Protein AF-A0A358A646-F1 (afdb_monomer_lite)

pLDDT: mean 70.72, std 19.7, range [27.12, 95.19]

Radius of gyration: 18.44 Å; chains: 1; bounding box: 65×40×43 Å

Foldseek 3Di:
DDDDPDDDPDPDDPFWDFPQVPPDPFFFKAWDWDADPVDHQFTKIFIWGQPSVVRDTHHDPLADIAGCVVVVRGQKDWQEKEADPVVRKIWTWIDGDPDFIFIWTDDRPHDIFTQATEQDRARFNYWYQDPQRKIKTWGPPDPDPQFIWMKIFGNPVPGDTAPDPVRRHVHYGIDTDDGDDRDDDDGQKGWTQGSVRDIHMDGDD

Secondary structure (DSSP, 8-state):
------PPPP---TT-----STT-S-PEEEEEEEE-SSSTT-EEEEEEEEETTTTEEEE-TT---EETTTTT-TTEEEEEEEE-TTT--EEEEEEETTS-EEEEEE-SSS-EEEEEEESS----S-EEE-TTS-EEEEE---SSTT--EEEEES-GGGPPPBSSHHHHTTSEE-EEEE----PPP-SSEEEEE-TT--EEEEE--

Structure (mmCIF, N/CA/C/O backbone):
data_AF-A0A358A646-F1
#
_entry.id   AF-A0A358A646-F1
#
loop_
_atom_site.group_PDB
_atom_site.id
_atom_site.type_symbol
_atom_site.label_atom_id
_atom_site.label_alt_id
_atom_site.label_comp_id
_atom_site.label_asym_id
_atom_site.label_entity_id
_atom_site.label_seq_id
_atom_site.pdbx_PDB_ins_code
_atom_site.Cartn_x
_atom_site.Cartn_y
_atom_site.Cartn_z
_atom_site.occupancy
_atom_site.B_iso_or_equiv
_atom_site.auth_seq_id
_atom_site.auth_comp_id
_atom_site.auth_asym_id
_atom_site.auth_atom_id
_atom_site.pdbx_PDB_model_num
ATOM 1 N N . MET A 1 1 ? 52.748 4.531 -25.772 1.00 39.06 1 MET A N 1
ATOM 2 C CA . MET A 1 1 ? 51.530 3.783 -26.140 1.00 39.06 1 MET A CA 1
ATOM 3 C C . MET A 1 1 ? 50.771 3.496 -24.860 1.00 39.06 1 MET A C 1
ATOM 5 O O . MET A 1 1 ? 51.263 2.726 -24.048 1.00 39.06 1 MET A O 1
ATOM 9 N N . ALA A 1 2 ? 49.669 4.207 -24.627 1.00 35.03 2 ALA A N 1
ATOM 10 C CA . ALA A 1 2 ? 48.800 3.980 -23.478 1.00 35.03 2 ALA A CA 1
ATOM 11 C C . ALA A 1 2 ? 47.822 2.856 -23.841 1.00 35.03 2 ALA A C 1
ATOM 13 O O . ALA A 1 2 ? 47.087 2.978 -24.820 1.00 35.03 2 ALA A O 1
ATOM 14 N N . GLY A 1 3 ? 47.882 1.743 -23.110 1.00 30.45 3 GLY A N 1
ATOM 15 C CA . GLY A 1 3 ? 46.937 0.640 -23.245 1.00 30.45 3 GLY A CA 1
ATOM 16 C C . GLY A 1 3 ? 45.605 1.041 -22.625 1.00 30.45 3 GLY A C 1
ATOM 17 O O . GLY A 1 3 ? 45.539 1.316 -21.430 1.00 30.45 3 GLY A O 1
ATOM 18 N N . LEU A 1 4 ? 44.569 1.110 -23.456 1.00 29.95 4 LEU A N 1
ATOM 19 C CA . LEU A 1 4 ? 43.190 1.329 -23.042 1.00 29.95 4 LEU A CA 1
ATOM 20 C C . LEU A 1 4 ? 42.735 0.107 -22.228 1.00 29.95 4 LEU A C 1
ATOM 22 O O . LEU A 1 4 ? 42.606 -0.990 -22.771 1.00 29.95 4 LEU A O 1
ATOM 26 N N . LEU A 1 5 ? 42.539 0.288 -20.921 1.00 32.12 5 LEU A N 1
ATOM 27 C CA . LEU A 1 5 ? 41.928 -0.711 -20.050 1.00 32.12 5 LEU A CA 1
ATOM 28 C C . LEU A 1 5 ? 40.442 -0.801 -20.424 1.00 32.12 5 LEU A C 1
ATOM 30 O O . LEU A 1 5 ? 39.652 0.064 -20.052 1.00 32.12 5 LEU A O 1
ATOM 34 N N . MET A 1 6 ? 40.069 -1.809 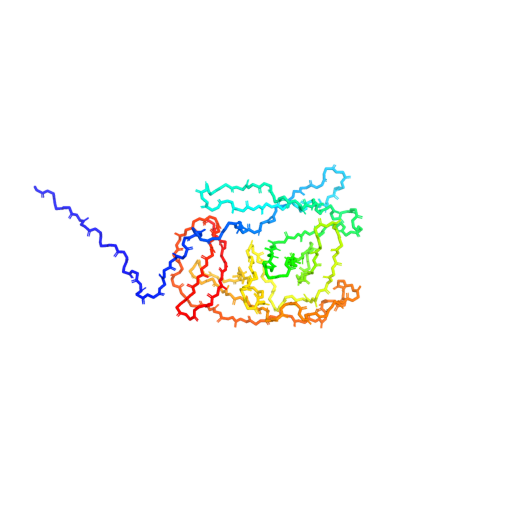-21.212 1.00 34.22 6 MET A N 1
ATOM 35 C CA . MET A 1 6 ? 38.664 -2.128 -21.452 1.00 34.22 6 MET A CA 1
ATOM 36 C C . MET A 1 6 ? 38.092 -2.759 -20.181 1.00 34.22 6 MET A C 1
ATOM 38 O O . MET A 1 6 ? 38.451 -3.878 -19.822 1.00 34.22 6 MET A O 1
ATOM 42 N N . VAL A 1 7 ? 37.229 -2.019 -19.486 1.00 34.25 7 VAL A N 1
ATOM 43 C CA . VAL A 1 7 ? 36.369 -2.564 -18.432 1.00 34.25 7 VAL A CA 1
ATOM 44 C C . VAL A 1 7 ? 35.328 -3.435 -19.131 1.00 34.25 7 VAL A C 1
ATOM 46 O O . VAL A 1 7 ? 34.572 -2.943 -19.968 1.00 34.25 7 VAL A O 1
ATOM 49 N N . ALA A 1 8 ? 35.333 -4.738 -18.851 1.00 30.11 8 ALA A N 1
ATOM 50 C CA . ALA A 1 8 ? 34.292 -5.634 -19.334 1.00 30.11 8 ALA A CA 1
ATOM 51 C C . ALA A 1 8 ? 32.939 -5.213 -18.726 1.00 30.11 8 ALA A C 1
ATOM 53 O O . ALA A 1 8 ? 32.902 -4.893 -17.534 1.00 30.11 8 ALA A O 1
ATOM 54 N N . PRO A 1 9 ? 31.837 -5.199 -19.498 1.00 35.16 9 PRO A N 1
ATOM 55 C CA . PRO A 1 9 ? 30.514 -5.009 -18.921 1.00 35.16 9 PRO A CA 1
ATOM 56 C C . PRO A 1 9 ? 30.246 -6.149 -17.935 1.00 35.16 9 PRO A C 1
ATOM 58 O O . PRO A 1 9 ? 30.602 -7.300 -18.207 1.00 35.16 9 PRO A O 1
ATOM 61 N N . ALA A 1 10 ? 29.656 -5.819 -16.783 1.00 34.88 10 ALA A N 1
ATOM 62 C CA . ALA A 1 10 ? 29.197 -6.807 -15.818 1.00 34.88 10 ALA A CA 1
ATOM 63 C C . ALA A 1 10 ? 28.343 -7.842 -16.559 1.00 34.88 10 ALA A C 1
ATOM 65 O O . ALA A 1 10 ? 27.404 -7.493 -17.277 1.00 34.88 10 ALA A O 1
ATOM 66 N N . THR A 1 11 ? 28.730 -9.110 -16.462 1.00 32.56 11 THR A N 1
ATOM 67 C CA . THR A 1 11 ? 28.014 -10.215 -17.089 1.00 32.56 11 THR A CA 1
ATOM 68 C C . THR A 1 11 ? 26.665 -10.352 -16.402 1.00 32.56 11 THR A C 1
ATOM 70 O O . THR A 1 11 ? 26.576 -10.972 -15.348 1.00 32.56 11 THR A O 1
ATOM 73 N N . SER A 1 12 ? 25.627 -9.758 -16.989 1.00 33.53 12 SER A N 1
ATOM 74 C CA . SER A 1 12 ? 24.239 -10.015 -16.622 1.00 33.53 12 SER A CA 1
ATOM 75 C C . SER A 1 12 ? 23.990 -11.520 -16.675 1.00 33.53 12 SER A C 1
ATOM 77 O O . SER A 1 12 ? 24.196 -12.145 -17.723 1.00 33.53 12 SER A O 1
ATOM 79 N N . THR A 1 13 ? 23.556 -12.103 -15.563 1.00 33.44 13 THR A N 1
ATOM 80 C CA . THR A 1 13 ? 23.062 -13.478 -15.509 1.00 33.44 13 THR A CA 1
ATOM 81 C C . THR A 1 13 ? 21.976 -13.648 -16.581 1.00 33.44 13 THR A C 1
ATOM 83 O O . THR A 1 13 ? 21.012 -12.877 -16.586 1.00 33.44 13 THR A O 1
ATOM 86 N N . PRO A 1 14 ? 22.107 -14.600 -17.525 1.00 27.12 14 PRO A N 1
ATOM 87 C CA . PRO A 1 14 ? 21.087 -14.830 -18.541 1.00 27.12 14 PRO A CA 1
ATOM 88 C C . PRO A 1 14 ? 19.782 -15.260 -17.859 1.00 27.12 14 PRO A C 1
ATOM 90 O O . PRO A 1 14 ? 19.692 -16.379 -17.365 1.00 27.12 14 PRO A O 1
ATOM 93 N N . GLY A 1 15 ? 18.792 -14.366 -17.792 1.00 33.81 15 GLY A N 1
ATOM 94 C CA . GLY A 1 15 ? 17.467 -14.683 -17.244 1.00 33.81 15 GLY A CA 1
ATOM 95 C C . GLY A 1 15 ? 16.743 -13.548 -16.521 1.00 33.81 15 GLY A C 1
ATOM 96 O O . GLY A 1 15 ? 15.527 -13.611 -16.424 1.00 33.81 15 GLY A O 1
ATOM 97 N N . VAL A 1 16 ? 17.437 -12.496 -16.074 1.00 33.06 16 VAL A N 1
ATOM 98 C CA . VAL A 1 16 ? 16.792 -11.299 -15.504 1.00 33.06 16 VAL A CA 1
ATOM 99 C C . VAL A 1 16 ? 16.911 -10.174 -16.523 1.00 33.06 16 VAL A C 1
ATOM 101 O O . VAL A 1 16 ? 17.964 -9.556 -16.667 1.00 33.06 16 VAL A O 1
ATOM 104 N N . GLN A 1 17 ? 15.853 -9.952 -17.299 1.00 29.22 17 GLN A N 1
ATOM 105 C CA . GLN A 1 17 ? 15.717 -8.711 -18.054 1.00 29.22 17 GLN A CA 1
ATOM 106 C C . GLN A 1 17 ? 15.083 -7.701 -17.092 1.00 29.22 17 GLN A C 1
ATOM 108 O O . GLN A 1 17 ? 13.981 -7.975 -16.616 1.00 29.22 17 GLN A O 1
ATOM 113 N N . PRO A 1 18 ? 15.728 -6.566 -16.762 1.00 34.38 18 PRO A N 1
ATOM 114 C CA . PRO A 1 18 ? 14.987 -5.461 -16.179 1.00 34.38 18 PRO A CA 1
ATOM 115 C C . PRO A 1 18 ? 13.858 -5.141 -17.156 1.00 34.38 18 PRO A C 1
ATOM 117 O O . PRO A 1 18 ? 14.102 -4.840 -18.327 1.00 34.38 18 PRO A O 1
ATOM 120 N N . VAL A 1 19 ? 12.621 -5.305 -16.697 1.00 32.62 19 VAL A N 1
ATOM 121 C CA . VAL A 1 19 ? 11.472 -4.825 -17.446 1.00 32.62 19 VAL A CA 1
ATOM 122 C C . VAL A 1 19 ? 11.512 -3.320 -17.283 1.00 32.62 19 VAL A C 1
ATOM 124 O O . VAL A 1 19 ? 11.063 -2.771 -16.284 1.00 32.62 19 VAL A O 1
ATOM 127 N N . ASP A 1 20 ? 12.133 -2.662 -18.255 1.00 34.72 20 ASP A N 1
ATOM 128 C CA . ASP A 1 20 ? 11.887 -1.251 -18.483 1.00 34.72 20 ASP A CA 1
ATOM 129 C C . ASP A 1 20 ? 10.380 -1.126 -18.731 1.00 34.72 20 ASP A C 1
ATOM 131 O O . ASP A 1 20 ? 9.823 -1.897 -19.522 1.00 34.72 20 ASP A O 1
ATOM 135 N N . CYS A 1 21 ? 9.708 -0.245 -17.994 1.00 34.31 21 CYS A N 1
ATOM 136 C CA . CYS A 1 21 ? 8.250 -0.169 -17.841 1.00 34.31 21 CYS A CA 1
ATOM 137 C C . CYS A 1 21 ? 7.505 0.272 -19.127 1.00 34.31 21 CYS A C 1
ATOM 139 O O . CYS A 1 21 ? 6.503 0.973 -19.085 1.00 34.31 21 CYS A O 1
ATOM 141 N N . VAL A 1 22 ? 7.968 -0.137 -20.302 1.00 29.53 22 VAL A N 1
ATOM 142 C CA . VAL A 1 22 ? 7.611 0.396 -21.620 1.00 29.53 22 VAL A CA 1
ATOM 143 C C . VAL A 1 22 ? 6.328 -0.237 -22.192 1.00 29.53 22 VAL A C 1
ATOM 145 O O . VAL A 1 22 ? 5.991 -0.002 -23.347 1.00 29.53 22 VAL A O 1
ATOM 148 N N . THR A 1 23 ? 5.572 -1.059 -21.446 1.00 30.25 23 THR A N 1
ATOM 149 C CA . THR A 1 23 ? 4.419 -1.784 -22.043 1.00 30.25 23 THR A CA 1
ATOM 150 C C . THR A 1 23 ? 3.074 -1.729 -21.321 1.00 30.25 23 THR A C 1
ATOM 152 O O . THR A 1 23 ? 2.122 -2.329 -21.818 1.00 30.25 23 THR A O 1
ATOM 155 N N . ALA A 1 24 ? 2.905 -0.940 -20.260 1.00 33.62 24 ALA A N 1
ATOM 156 C CA . ALA A 1 24 ? 1.571 -0.680 -19.716 1.00 33.62 24 ALA A CA 1
ATOM 157 C C . ALA A 1 24 ? 1.402 0.806 -19.399 1.00 33.62 24 ALA A C 1
ATOM 159 O O . ALA A 1 24 ? 2.149 1.366 -18.607 1.00 33.62 24 ALA A O 1
ATOM 160 N N . GLY A 1 25 ? 0.408 1.443 -20.020 1.00 34.00 25 GLY A N 1
ATOM 161 C CA . GLY A 1 25 ? 0.021 2.837 -19.785 1.00 34.00 25 GLY A CA 1
ATOM 162 C C . GLY A 1 25 ? -0.616 3.077 -18.411 1.00 34.00 25 GLY A C 1
ATOM 163 O O . GLY A 1 25 ? -1.688 3.668 -18.324 1.00 34.00 25 GLY A O 1
ATOM 164 N N . SER A 1 26 ? 0.017 2.606 -17.341 1.00 44.56 26 SER A N 1
ATOM 165 C CA . SER A 1 26 ? -0.417 2.759 -15.957 1.00 44.56 26 SER A CA 1
ATOM 166 C C . SER A 1 26 ? 0.816 2.887 -15.064 1.00 44.56 26 SER A C 1
ATOM 168 O O . SER A 1 26 ? 1.457 1.891 -14.737 1.00 44.56 26 SER A O 1
ATOM 170 N N . GLY A 1 27 ? 1.183 4.121 -14.718 1.00 52.97 27 GLY A N 1
ATOM 171 C CA . GLY A 1 27 ? 2.329 4.392 -13.852 1.00 52.97 27 GLY A CA 1
ATOM 172 C C . GLY A 1 27 ? 2.229 3.694 -12.491 1.00 52.97 27 GLY A C 1
ATOM 173 O O . GLY A 1 27 ? 1.137 3.370 -12.023 1.00 52.97 27 GLY A O 1
ATOM 174 N N . LEU A 1 28 ? 3.371 3.478 -11.834 1.00 67.62 28 LEU A N 1
ATOM 175 C CA . LEU A 1 28 ? 3.400 2.942 -10.470 1.00 67.62 28 LEU A CA 1
ATOM 176 C C . LEU A 1 28 ? 2.781 3.969 -9.515 1.00 67.62 28 LEU A C 1
ATOM 178 O O . LEU A 1 28 ? 3.249 5.111 -9.459 1.00 67.62 28 LEU A O 1
ATOM 182 N N . LEU A 1 29 ? 1.754 3.569 -8.759 1.00 77.38 29 LEU A N 1
ATOM 183 C CA . LEU A 1 29 ? 1.151 4.423 -7.737 1.00 77.38 29 LEU A CA 1
ATOM 184 C C . LEU A 1 29 ? 2.164 4.680 -6.619 1.00 77.38 29 LEU A C 1
ATOM 186 O O . LEU A 1 29 ? 2.676 3.753 -5.999 1.00 77.38 29 LEU A O 1
ATOM 190 N N . GLN A 1 30 ? 2.431 5.952 -6.357 1.00 78.19 30 GLN A N 1
ATOM 191 C CA . GLN A 1 30 ? 3.315 6.416 -5.301 1.00 78.19 30 GLN A CA 1
ATOM 192 C C . GLN A 1 30 ? 2.568 7.295 -4.315 1.00 78.19 30 GLN A C 1
ATOM 194 O O . GLN A 1 30 ? 1.603 7.980 -4.666 1.00 78.19 30 GLN A O 1
ATOM 199 N N . VAL A 1 31 ? 3.065 7.305 -3.080 1.00 83.00 31 VAL A N 1
ATOM 200 C CA . VAL A 1 31 ? 2.508 8.113 -2.000 1.00 83.00 31 VAL A CA 1
ATOM 201 C C . VAL A 1 31 ? 3.554 9.073 -1.465 1.00 83.00 31 VAL A C 1
ATOM 203 O O . VAL A 1 31 ? 4.643 8.674 -1.057 1.00 83.00 31 VAL A O 1
ATOM 206 N N . PHE A 1 32 ? 3.189 10.348 -1.417 1.00 84.75 32 PHE A N 1
ATOM 207 C CA . PHE A 1 32 ? 3.996 11.416 -0.852 1.00 84.75 32 PHE A CA 1
ATOM 208 C C . PHE A 1 32 ? 3.292 11.977 0.372 1.00 84.75 32 PHE A C 1
ATOM 210 O O . PHE A 1 32 ? 2.167 12.458 0.284 1.00 84.75 32 PHE A O 1
ATOM 217 N N . ASN A 1 33 ? 3.966 11.938 1.515 1.00 88.00 33 ASN A N 1
ATOM 218 C CA . ASN A 1 33 ? 3.434 12.494 2.752 1.00 88.00 33 ASN A CA 1
ATOM 219 C C . ASN A 1 33 ? 3.987 13.901 2.948 1.00 88.00 33 ASN A C 1
ATOM 221 O O . ASN A 1 33 ? 5.202 14.097 2.916 1.00 88.00 33 ASN A O 1
ATOM 225 N N . VAL A 1 34 ? 3.097 14.866 3.151 1.00 90.50 34 VAL A N 1
ATOM 226 C CA . VAL A 1 34 ? 3.445 16.252 3.481 1.00 90.50 34 VAL A CA 1
ATOM 227 C C . VAL A 1 34 ? 2.810 16.634 4.809 1.00 90.50 34 VAL A C 1
ATOM 229 O O . VAL A 1 34 ? 1.779 16.073 5.173 1.00 90.50 34 VAL A O 1
ATOM 232 N N . ASP A 1 35 ? 3.413 17.574 5.531 1.00 91.81 35 ASP A N 1
ATOM 233 C CA . ASP A 1 35 ? 2.824 18.085 6.770 1.00 91.81 35 ASP A CA 1
ATOM 234 C C . ASP A 1 35 ? 1.471 18.749 6.479 1.00 91.81 35 ASP A C 1
ATOM 236 O O . ASP A 1 35 ? 1.336 19.518 5.522 1.00 91.81 35 ASP A O 1
ATOM 240 N N . ASP A 1 36 ? 0.473 18.463 7.315 1.00 90.38 36 ASP A N 1
ATOM 241 C CA . ASP A 1 36 ? -0.815 19.148 7.255 1.00 90.38 36 ASP A CA 1
ATOM 242 C C . ASP A 1 36 ? -0.660 20.574 7.824 1.00 90.38 36 ASP A C 1
ATOM 244 O O . ASP A 1 36 ? -0.396 20.737 9.022 1.00 90.38 36 ASP A O 1
ATOM 248 N N . PRO A 1 37 ? -0.839 21.635 7.011 1.00 90.81 37 PRO A N 1
ATOM 249 C CA . PRO A 1 37 ? -0.682 23.011 7.477 1.00 90.81 37 PRO A CA 1
ATOM 250 C C . PRO A 1 37 ? -1.760 23.436 8.484 1.00 90.81 37 PRO A C 1
ATOM 252 O O . PRO A 1 37 ? -1.576 24.435 9.182 1.00 90.81 37 PRO A O 1
ATOM 255 N N . ASN A 1 38 ? -2.878 22.709 8.558 1.00 91.31 38 ASN A N 1
ATOM 256 C CA . ASN A 1 38 ? -4.012 23.029 9.420 1.00 91.31 38 ASN A CA 1
ATOM 257 C C . ASN A 1 38 ? -4.006 22.226 10.729 1.00 91.31 38 ASN A C 1
ATOM 259 O O . ASN A 1 38 ? -4.619 22.663 11.704 1.00 91.31 38 ASN A O 1
ATOM 263 N N . ASN A 1 39 ? -3.295 21.094 10.785 1.00 88.44 39 ASN A N 1
ATOM 264 C CA . ASN A 1 39 ? -3.265 20.200 11.944 1.00 88.44 39 ASN A CA 1
ATOM 265 C C . ASN A 1 39 ? -1.827 19.775 12.282 1.00 88.44 39 ASN A C 1
ATOM 267 O O . ASN A 1 39 ? -1.277 18.842 11.702 1.00 88.44 39 ASN A O 1
ATOM 271 N N . SER A 1 40 ? -1.219 20.441 13.268 1.00 87.88 40 SER A N 1
ATOM 272 C CA . SER A 1 40 ? 0.154 20.149 13.708 1.00 87.88 40 SER A CA 1
ATOM 273 C C . SER A 1 40 ? 0.337 18.680 14.112 1.00 87.88 40 SER A C 1
ATOM 275 O O . SER A 1 40 ? -0.433 18.152 14.915 1.00 87.88 40 SER A O 1
ATOM 277 N N . GLY A 1 41 ? 1.379 18.035 13.579 1.00 84.06 41 GLY A N 1
ATOM 278 C CA . GLY A 1 41 ? 1.665 16.615 13.810 1.00 84.06 41 GLY A CA 1
ATOM 279 C C . GLY A 1 41 ? 0.803 15.652 12.986 1.00 84.06 41 GLY A C 1
ATOM 280 O O . GLY A 1 41 ? 0.863 14.444 13.212 1.00 84.06 41 GLY A O 1
ATOM 281 N N . SER A 1 42 ? 0.007 16.170 12.047 1.00 90.06 42 SER A N 1
ATOM 282 C CA . SER A 1 42 ? -0.717 15.384 11.051 1.00 90.06 42 SER A CA 1
ATOM 283 C C . SER A 1 42 ? -0.058 15.494 9.677 1.00 90.06 42 SER A C 1
ATOM 285 O O . SER A 1 42 ? 0.708 16.419 9.402 1.00 90.06 42 SER A O 1
ATOM 287 N N . TYR A 1 43 ? -0.393 14.543 8.812 1.00 90.38 43 TYR A N 1
ATOM 288 C CA . TYR A 1 43 ? 0.099 14.460 7.447 1.00 90.38 43 TYR A CA 1
ATOM 289 C C . TYR A 1 43 ? -1.060 14.497 6.451 1.00 90.38 43 TYR A C 1
ATOM 291 O O . TYR A 1 43 ? -2.209 14.197 6.785 1.00 90.38 43 TYR A O 1
ATOM 299 N N . ILE A 1 44 ? -0.726 14.818 5.208 1.00 90.44 44 ILE A N 1
ATOM 300 C CA . ILE A 1 44 ? -1.564 14.616 4.032 1.00 90.44 44 ILE A CA 1
ATOM 301 C C . ILE A 1 44 ? -0.822 13.637 3.121 1.00 90.44 44 ILE A C 1
ATOM 303 O O . ILE A 1 44 ? 0.312 13.914 2.720 1.00 90.44 44 ILE A O 1
ATOM 307 N N . SER A 1 45 ? -1.440 12.499 2.802 1.00 89.81 45 SER A N 1
ATOM 308 C CA . SER A 1 45 ? -0.905 11.562 1.807 1.00 89.81 45 SER A CA 1
ATOM 309 C C . SER A 1 45 ? -1.438 11.927 0.426 1.00 89.81 45 SER A C 1
ATOM 311 O O . SER A 1 45 ? -2.636 11.839 0.167 1.00 89.81 45 SER A O 1
ATOM 313 N N . LYS A 1 46 ? -0.527 12.339 -0.454 1.00 87.56 46 LYS A N 1
ATOM 314 C CA . LYS A 1 46 ? -0.788 12.674 -1.853 1.00 87.56 46 LYS A CA 1
ATOM 315 C C . LYS A 1 46 ? -0.415 11.503 -2.744 1.00 87.56 46 LYS A C 1
ATOM 317 O O . LYS A 1 46 ? 0.651 10.912 -2.559 1.00 87.56 46 LYS A O 1
ATOM 322 N N . PHE A 1 47 ? -1.236 11.228 -3.747 1.00 83.69 47 PHE A N 1
ATOM 323 C CA . PHE A 1 47 ? -1.002 10.139 -4.689 1.00 83.69 47 PHE A CA 1
ATOM 324 C C . PHE A 1 47 ? -0.476 10.659 -6.017 1.00 83.69 47 PHE A C 1
ATOM 326 O O . PHE A 1 47 ? -0.995 11.620 -6.588 1.00 83.69 47 PHE A O 1
ATOM 333 N N . LYS A 1 48 ? 0.569 10.009 -6.516 1.00 81.06 48 LYS A N 1
ATOM 334 C CA . LYS A 1 48 ? 1.187 10.314 -7.805 1.00 81.06 48 LYS A CA 1
ATOM 335 C C . LYS A 1 48 ? 1.329 9.036 -8.608 1.00 81.06 48 LYS A C 1
ATOM 337 O O . LYS A 1 48 ? 1.470 7.961 -8.036 1.00 81.06 48 LYS A O 1
ATOM 342 N N . LEU A 1 49 ? 1.343 9.163 -9.924 1.00 76.50 49 LEU A N 1
ATOM 343 C CA . LEU A 1 49 ? 1.796 8.099 -10.807 1.00 76.50 49 LEU A CA 1
ATOM 344 C C . LEU A 1 49 ? 3.212 8.442 -11.255 1.00 76.50 49 LEU A C 1
ATOM 346 O O . LEU A 1 49 ? 3.475 9.576 -11.656 1.00 76.50 49 LEU A O 1
ATOM 350 N N . LEU A 1 50 ? 4.123 7.476 -11.174 1.00 71.38 50 LEU A N 1
ATOM 351 C CA . LEU A 1 50 ? 5.392 7.581 -11.884 1.00 71.38 50 LEU A CA 1
ATOM 352 C C . LEU A 1 50 ? 5.115 7.374 -13.374 1.00 71.38 50 LEU A C 1
ATOM 354 O O . LEU A 1 50 ? 4.769 6.265 -13.782 1.00 71.38 50 LEU A O 1
ATOM 358 N N . ASP A 1 51 ? 5.244 8.433 -14.166 1.00 65.50 51 ASP A N 1
ATOM 359 C CA . ASP A 1 51 ? 5.323 8.313 -15.614 1.00 65.50 51 ASP A CA 1
ATOM 360 C C . ASP A 1 51 ? 6.686 7.717 -15.953 1.00 65.50 51 ASP A C 1
ATOM 362 O O . ASP A 1 51 ? 7.739 8.297 -15.701 1.00 65.50 51 ASP A O 1
ATOM 366 N N . VAL A 1 52 ? 6.647 6.511 -16.490 1.00 58.59 52 VAL A N 1
ATOM 367 C CA . VAL A 1 52 ? 7.826 5.712 -16.793 1.00 58.59 52 VAL A CA 1
ATOM 368 C C . VAL A 1 52 ? 8.487 6.097 -18.115 1.00 58.59 52 VAL A C 1
ATOM 370 O O . VAL A 1 52 ? 9.655 5.782 -18.315 1.00 58.59 52 VAL A O 1
ATOM 373 N N . GLU A 1 53 ? 7.779 6.800 -19.004 1.00 58.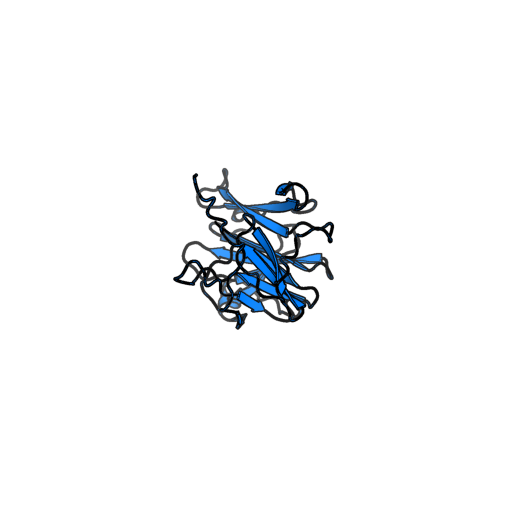31 53 GLU A N 1
ATOM 374 C CA . GLU A 1 53 ? 8.352 7.311 -20.253 1.00 58.31 53 GLU A CA 1
ATOM 375 C C . GLU A 1 53 ? 9.183 8.572 -19.995 1.00 58.31 53 GLU A C 1
ATOM 377 O O . GLU A 1 53 ? 10.248 8.761 -20.587 1.00 58.31 53 GLU A O 1
ATOM 382 N N . THR A 1 54 ? 8.697 9.439 -19.105 1.00 61.38 54 THR A N 1
ATOM 383 C CA . THR A 1 54 ? 9.355 10.709 -18.760 1.00 61.38 54 THR A CA 1
ATOM 384 C C . THR A 1 54 ? 10.206 10.625 -17.494 1.00 61.38 54 THR A C 1
ATOM 386 O O . THR A 1 54 ? 11.052 11.491 -17.268 1.00 61.38 54 THR A O 1
ATOM 389 N N . ASN A 1 55 ? 10.030 9.567 -16.696 1.00 60.03 55 ASN A N 1
ATOM 390 C CA . ASN A 1 55 ? 10.582 9.410 -15.350 1.00 60.03 55 ASN A CA 1
ATOM 391 C C . ASN A 1 55 ? 10.174 10.558 -14.400 1.00 60.03 55 ASN A C 1
ATOM 393 O O . ASN A 1 55 ? 10.927 10.933 -13.498 1.00 60.03 55 ASN A O 1
ATOM 397 N N . GLU A 1 56 ? 8.990 11.140 -14.616 1.00 69.38 56 GLU A N 1
ATOM 398 C CA . GLU A 1 56 ? 8.431 12.222 -13.803 1.00 69.38 56 GLU A CA 1
ATOM 399 C C . GLU A 1 56 ? 7.217 11.747 -12.993 1.00 69.38 56 GLU A C 1
ATOM 401 O O . GLU A 1 56 ? 6.463 10.864 -13.400 1.00 69.38 56 GLU A O 1
ATOM 406 N N . PHE A 1 57 ? 6.990 12.360 -11.828 1.00 71.75 57 PHE A N 1
ATOM 407 C CA . PHE A 1 57 ? 5.772 12.126 -11.054 1.00 71.75 57 PHE A CA 1
ATOM 408 C C . PHE A 1 57 ? 4.655 13.046 -11.528 1.00 71.75 57 PHE A C 1
ATOM 410 O O . PHE A 1 57 ? 4.731 14.267 -11.368 1.00 71.75 57 PHE A O 1
ATOM 417 N N . VAL A 1 58 ? 3.577 12.452 -12.026 1.00 76.25 58 VAL A N 1
ATOM 418 C CA . VAL A 1 58 ? 2.352 13.164 -12.393 1.00 76.25 58 VAL A CA 1
ATOM 419 C C . VAL A 1 58 ? 1.270 12.933 -11.344 1.00 76.25 58 VAL A C 1
ATOM 421 O O . VAL A 1 58 ? 1.295 11.946 -10.606 1.00 76.25 58 VAL A O 1
ATOM 424 N N . ASP A 1 59 ? 0.324 13.865 -11.231 1.00 76.31 59 ASP A N 1
ATOM 425 C CA . ASP A 1 59 ? -0.846 13.664 -10.373 1.00 76.31 59 ASP A CA 1
ATOM 426 C C . ASP A 1 59 ? -1.596 12.401 -10.794 1.00 76.31 59 ASP A C 1
ATOM 428 O O . ASP A 1 59 ? -1.852 12.205 -11.982 1.00 76.31 59 ASP A O 1
ATOM 432 N N . ALA A 1 60 ? -1.941 11.550 -9.824 1.00 73.06 60 ALA A N 1
ATOM 433 C CA . ALA A 1 60 ? -2.771 10.386 -10.087 1.00 73.06 60 ALA A CA 1
ATOM 434 C C . ALA A 1 60 ? -4.216 10.868 -10.309 1.00 73.06 60 ALA A C 1
ATOM 436 O O . ALA A 1 60 ? -4.856 11.331 -9.358 1.00 73.06 60 ALA A O 1
ATOM 437 N N . PRO A 1 61 ? -4.750 10.826 -11.546 1.00 64.00 61 PRO A N 1
ATOM 438 C CA . PRO A 1 61 ? -6.102 11.296 -11.793 1.00 64.00 61 PRO A CA 1
ATOM 439 C C . PRO A 1 61 ? -7.083 10.402 -11.027 1.00 64.00 61 PRO A C 1
ATOM 441 O O . PRO A 1 61 ? -6.955 9.179 -11.055 1.00 64.00 61 PRO A O 1
ATOM 444 N N . ASN A 1 62 ? -8.078 11.019 -10.384 1.00 70.75 62 ASN A N 1
ATOM 445 C CA . ASN A 1 62 ? -9.107 10.367 -9.554 1.00 70.75 62 ASN A CA 1
ATOM 446 C C . ASN A 1 62 ? -8.664 9.914 -8.153 1.00 70.75 62 ASN A C 1
ATOM 448 O O . ASN A 1 62 ? -9.366 9.125 -7.535 1.00 70.75 62 ASN A O 1
ATOM 452 N N . PHE A 1 63 ? -7.542 10.417 -7.637 1.00 73.75 63 PHE A N 1
ATOM 453 C CA . PHE A 1 63 ? -7.175 10.215 -6.237 1.00 73.75 63 PHE A CA 1
ATOM 454 C C . PHE A 1 63 ? -7.364 11.509 -5.45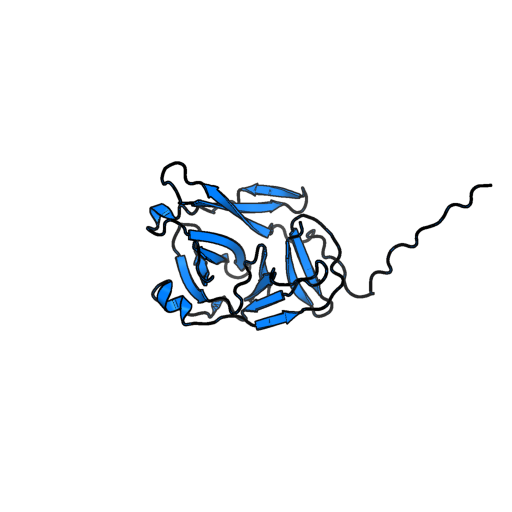8 1.00 73.75 63 PHE A C 1
ATOM 456 O O . PHE A 1 63 ? -6.781 12.539 -5.804 1.00 73.75 63 PHE A O 1
ATOM 463 N N . THR A 1 64 ? -8.159 11.449 -4.394 1.00 79.06 64 THR A N 1
ATOM 464 C CA . THR A 1 64 ? -8.230 12.533 -3.420 1.00 79.06 64 THR A CA 1
ATOM 465 C C . THR A 1 64 ? -7.054 12.413 -2.453 1.00 79.06 64 THR A C 1
ATOM 467 O O . THR A 1 64 ? -6.637 11.317 -2.074 1.00 79.06 64 THR A O 1
ATOM 470 N N . ASP A 1 65 ? -6.496 13.555 -2.058 1.00 86.31 65 ASP A N 1
ATOM 471 C CA . ASP A 1 65 ? -5.506 13.609 -0.986 1.00 86.31 65 ASP A CA 1
ATOM 472 C C . ASP A 1 65 ? -6.113 13.040 0.310 1.00 86.31 65 ASP A C 1
ATOM 474 O O . ASP A 1 65 ? -7.172 13.487 0.752 1.00 86.31 65 ASP A O 1
ATOM 478 N N . LEU A 1 66 ? -5.427 12.099 0.967 1.00 87.19 66 LEU A N 1
ATOM 479 C CA . LEU A 1 66 ? -5.854 11.621 2.285 1.00 87.19 66 LEU A CA 1
ATOM 480 C C . LEU A 1 66 ? -5.360 12.582 3.360 1.00 87.19 66 LEU A C 1
ATOM 482 O O . LEU A 1 66 ? -4.181 12.578 3.726 1.00 87.19 66 LEU A O 1
ATOM 486 N N . VAL A 1 67 ? -6.278 13.384 3.889 1.00 89.25 67 VAL A N 1
ATOM 487 C CA . VAL A 1 67 ? -6.035 14.233 5.057 1.00 89.25 67 VAL A CA 1
ATOM 488 C C . VAL A 1 67 ? -6.313 13.412 6.315 1.00 89.25 67 VAL A C 1
ATOM 490 O O . VAL A 1 67 ? -7.456 13.238 6.730 1.00 89.25 67 VAL A O 1
ATOM 493 N N . TRP A 1 68 ? -5.262 12.886 6.945 1.00 88.44 68 TRP A N 1
ATOM 494 C CA . TRP A 1 68 ? -5.405 11.946 8.066 1.00 88.44 68 TRP A CA 1
ATOM 495 C C . TRP A 1 68 ? -6.141 12.533 9.276 1.00 88.44 68 TRP A C 1
ATOM 497 O O . TRP A 1 68 ? -6.847 11.812 9.984 1.00 88.44 68 TRP A O 1
ATOM 507 N N . ALA A 1 69 ? -6.013 13.843 9.503 1.00 87.44 69 ALA A N 1
ATOM 508 C CA . ALA A 1 69 ? -6.744 14.542 10.556 1.00 87.44 69 ALA A CA 1
ATOM 509 C C . ALA A 1 69 ? -8.262 14.550 10.312 1.00 87.44 69 ALA A C 1
ATOM 511 O O . ALA A 1 69 ? -9.019 14.352 11.262 1.00 87.44 69 ALA A O 1
ATOM 512 N N . ASP A 1 70 ? -8.701 14.709 9.061 1.00 87.12 70 ASP A N 1
ATOM 513 C CA . ASP A 1 70 ? -10.125 14.740 8.696 1.00 87.12 70 ASP A CA 1
ATOM 514 C C . ASP A 1 70 ? -10.783 13.366 8.879 1.00 87.12 70 ASP A C 1
ATOM 516 O O . ASP A 1 70 ? -11.966 13.272 9.204 1.00 87.12 70 ASP A O 1
ATOM 520 N N . LEU A 1 71 ? -9.987 12.298 8.782 1.00 80.69 71 LEU A N 1
ATOM 521 C CA . LEU A 1 71 ? -10.395 10.927 9.099 1.00 80.69 71 LEU A CA 1
ATOM 522 C C . LEU A 1 71 ? -10.392 10.630 10.610 1.00 80.69 71 LEU A C 1
ATOM 524 O O . LEU A 1 71 ? -10.657 9.502 11.023 1.00 80.69 71 LEU A O 1
ATOM 528 N N . GLY A 1 72 ? -10.060 11.611 11.458 1.00 81.81 72 GLY A N 1
ATOM 529 C CA . GLY A 1 72 ? -9.934 11.428 12.906 1.00 81.81 72 GLY A CA 1
ATOM 530 C C . GLY A 1 72 ? -8.720 10.588 13.316 1.00 81.81 72 GLY A C 1
ATOM 531 O O . GLY A 1 72 ? -8.678 10.064 14.430 1.00 81.81 72 GLY A O 1
ATOM 532 N N . LEU A 1 73 ? -7.730 10.458 12.430 1.00 81.44 73 LEU A N 1
ATOM 533 C CA . LEU A 1 73 ? -6.546 9.616 12.596 1.00 81.44 73 LEU A CA 1
ATOM 534 C C . LEU A 1 73 ? -5.245 10.444 12.518 1.00 81.44 73 LEU A C 1
ATOM 536 O O . LEU A 1 73 ? -4.350 10.107 11.736 1.00 81.44 73 LEU A O 1
ATOM 540 N N . PRO A 1 74 ? -5.099 11.528 13.307 1.00 81.38 74 PRO A N 1
ATOM 541 C CA . PRO A 1 74 ? -3.894 12.349 13.269 1.00 81.38 74 PRO A CA 1
ATOM 542 C C . PRO A 1 74 ? -2.652 11.516 13.622 1.00 81.38 74 PRO A C 1
ATOM 544 O O . PRO A 1 74 ? -2.700 10.624 14.469 1.00 81.38 74 PRO A O 1
ATOM 547 N N . GLY A 1 75 ? -1.527 11.802 12.963 1.00 83.19 75 GLY A N 1
ATOM 548 C CA . GLY A 1 75 ? -0.263 11.082 13.162 1.00 83.19 75 GLY A CA 1
ATOM 549 C C . GLY A 1 75 ? -0.140 9.758 12.398 1.00 83.19 75 GLY A C 1
ATOM 550 O O . GLY A 1 75 ? 0.846 9.039 12.594 1.00 83.19 75 GLY A O 1
ATOM 551 N N . ARG A 1 76 ? -1.115 9.422 11.542 1.00 87.50 76 ARG A N 1
ATOM 552 C CA . ARG A 1 76 ? -0.989 8.358 10.538 1.00 87.50 76 ARG A CA 1
ATOM 553 C C . ARG A 1 76 ? -0.408 8.903 9.230 1.00 87.50 76 ARG A C 1
ATOM 555 O O . ARG A 1 76 ? -0.516 10.091 8.940 1.00 87.50 76 ARG A O 1
ATOM 562 N N . TRP A 1 77 ? 0.206 8.018 8.453 1.00 88.69 77 TRP A N 1
ATOM 563 C CA . TRP A 1 77 ? 0.610 8.276 7.071 1.00 88.69 77 TRP A CA 1
ATOM 564 C C . TRP A 1 77 ? 0.667 6.971 6.278 1.00 88.69 77 TRP A C 1
ATOM 566 O O . TRP A 1 77 ? 0.761 5.885 6.856 1.00 88.69 77 TRP A O 1
ATOM 576 N N . MET A 1 78 ? 0.652 7.071 4.950 1.00 88.94 78 MET A N 1
ATOM 577 C CA . MET A 1 78 ? 0.766 5.912 4.068 1.00 88.94 78 MET A CA 1
ATOM 578 C C . MET A 1 78 ? 2.170 5.812 3.477 1.00 88.94 78 MET A C 1
ATOM 580 O O . MET A 1 78 ? 2.704 6.771 2.926 1.00 88.94 78 MET A O 1
ATOM 584 N N . ASN A 1 79 ? 2.807 4.660 3.664 1.00 85.94 79 ASN A N 1
ATOM 585 C CA . ASN A 1 79 ? 4.224 4.468 3.360 1.00 85.94 79 ASN A CA 1
ATOM 586 C C . ASN A 1 79 ? 4.464 3.864 1.968 1.00 85.94 79 ASN A C 1
ATOM 588 O O . ASN A 1 79 ? 5.501 4.137 1.373 1.00 85.94 79 ASN A O 1
ATOM 592 N N . ALA A 1 80 ? 3.495 3.095 1.466 1.00 86.00 80 ALA A N 1
ATOM 593 C CA . ALA A 1 80 ? 3.428 2.568 0.106 1.00 86.00 80 ALA A CA 1
ATOM 594 C C . ALA A 1 80 ? 1.957 2.374 -0.293 1.00 86.00 80 ALA A C 1
ATOM 596 O O . ALA A 1 80 ? 1.109 2.176 0.581 1.00 86.00 80 ALA A O 1
ATOM 597 N N . ALA A 1 81 ? 1.666 2.397 -1.593 1.00 87.00 81 ALA A N 1
ATOM 598 C CA . ALA A 1 81 ? 0.364 2.032 -2.142 1.00 87.00 81 ALA A CA 1
ATOM 599 C C . ALA A 1 81 ? 0.525 1.265 -3.455 1.00 87.00 81 ALA A C 1
ATOM 601 O O . ALA A 1 81 ? 1.561 1.359 -4.106 1.00 87.00 81 ALA A O 1
ATOM 602 N N . ALA A 1 82 ? -0.500 0.506 -3.823 1.00 85.12 82 ALA A N 1
ATOM 603 C CA . ALA A 1 82 ? -0.556 -0.253 -5.061 1.00 85.12 82 ALA A CA 1
ATOM 604 C C . ALA A 1 82 ? -1.999 -0.368 -5.559 1.00 85.12 82 ALA A C 1
ATOM 606 O O . ALA A 1 82 ? -2.933 -0.397 -4.757 1.00 85.12 82 ALA A O 1
ATOM 607 N N . ILE A 1 83 ? -2.170 -0.468 -6.875 1.00 82.62 83 ILE A N 1
ATOM 608 C CA . ILE A 1 83 ? -3.471 -0.652 -7.524 1.00 82.62 83 ILE A CA 1
ATOM 609 C C . ILE A 1 83 ? -3.528 -2.072 -8.078 1.00 82.62 83 ILE A C 1
ATOM 611 O O . ILE A 1 83 ? -2.625 -2.493 -8.795 1.00 82.62 83 ILE A O 1
ATOM 615 N N . ASP A 1 84 ? -4.603 -2.792 -7.782 1.00 82.00 84 ASP A N 1
ATOM 616 C CA . ASP A 1 84 ? -4.985 -3.979 -8.534 1.00 82.00 84 ASP A CA 1
ATOM 617 C C . ASP A 1 84 ? -5.633 -3.546 -9.853 1.00 82.00 84 ASP A C 1
ATOM 619 O O . ASP A 1 84 ? -6.775 -3.085 -9.889 1.00 82.00 84 ASP A O 1
ATOM 623 N N . HIS A 1 85 ? -4.910 -3.698 -10.959 1.00 74.38 85 HIS A N 1
ATOM 624 C CA . HIS A 1 85 ? -5.392 -3.307 -12.283 1.00 74.38 85 HIS A CA 1
ATOM 625 C C . HIS A 1 85 ? -6.566 -4.155 -12.792 1.00 74.38 85 HIS A C 1
ATOM 627 O O . HIS A 1 85 ? -7.281 -3.708 -13.690 1.00 74.38 85 HIS A O 1
ATOM 633 N N . ALA A 1 86 ? -6.789 -5.352 -12.240 1.00 75.06 86 ALA A N 1
ATOM 634 C CA . ALA A 1 86 ? -7.911 -6.197 -12.634 1.00 75.06 86 ALA A CA 1
ATOM 635 C C . ALA A 1 86 ? -9.236 -5.698 -12.044 1.00 75.06 86 ALA A C 1
ATOM 637 O O . ALA A 1 86 ? -10.277 -5.787 -12.698 1.00 75.06 86 ALA A O 1
ATOM 638 N N . THR A 1 87 ? -9.203 -5.172 -10.819 1.00 76.88 87 THR A N 1
ATOM 639 C CA . THR A 1 87 ? -10.408 -4.767 -10.082 1.00 76.88 87 THR A CA 1
ATOM 640 C C . THR A 1 87 ? -10.541 -3.253 -9.913 1.00 76.88 87 THR A C 1
ATOM 642 O O . THR A 1 87 ? -11.630 -2.768 -9.616 1.00 76.88 87 THR A O 1
ATOM 645 N N . GLY A 1 88 ? -9.459 -2.499 -10.115 1.00 77.81 88 GLY A N 1
ATOM 646 C CA . GLY A 1 88 ? -9.358 -1.084 -9.758 1.00 77.81 88 GLY A CA 1
ATOM 647 C C . GLY A 1 88 ? -9.187 -0.848 -8.255 1.00 77.81 88 GLY A C 1
ATOM 648 O O . GLY A 1 88 ? -9.141 0.304 -7.830 1.00 77.81 88 GLY A O 1
ATOM 649 N N . GLN A 1 89 ? -9.101 -1.909 -7.445 1.00 84.06 89 GLN A N 1
ATOM 650 C CA . GLN A 1 89 ? -8.988 -1.788 -5.999 1.00 84.06 89 GLN A CA 1
ATOM 651 C C . GLN A 1 89 ? -7.606 -1.284 -5.598 1.00 84.06 89 GLN A C 1
ATOM 653 O O . GLN A 1 89 ? -6.588 -1.789 -6.066 1.00 84.06 89 GLN A O 1
ATOM 658 N N . ILE A 1 90 ? -7.566 -0.327 -4.675 1.00 85.12 90 ILE A N 1
ATOM 659 C CA . ILE A 1 90 ? -6.310 0.227 -4.181 1.00 85.12 90 ILE A CA 1
ATOM 660 C C . ILE A 1 90 ? -6.012 -0.311 -2.784 1.00 85.12 90 ILE A C 1
ATOM 662 O O . ILE A 1 90 ? -6.900 -0.442 -1.933 1.00 85.12 90 ILE A O 1
ATOM 666 N N . PHE A 1 91 ? -4.736 -0.607 -2.562 1.00 89.69 91 PHE A N 1
ATOM 667 C CA . PHE A 1 91 ? -4.183 -1.070 -1.302 1.00 89.69 91 PHE A CA 1
ATOM 668 C C . PHE A 1 91 ? -3.090 -0.122 -0.828 1.00 89.69 91 PHE A C 1
ATOM 670 O O . PHE A 1 91 ? -2.328 0.418 -1.629 1.00 89.69 91 PHE A O 1
ATOM 677 N N . GLY A 1 92 ? -3.004 0.079 0.482 1.00 90.44 92 GLY A N 1
ATOM 678 C CA . GLY A 1 92 ? -2.034 0.972 1.103 1.00 90.44 92 GLY A CA 1
ATOM 679 C C . GLY A 1 92 ? -1.422 0.358 2.350 1.00 90.44 92 GLY A C 1
ATOM 680 O O . GLY A 1 92 ? -2.067 -0.410 3.057 1.00 90.44 92 GLY A O 1
ATOM 681 N N . VAL A 1 93 ? -0.179 0.718 2.652 1.00 91.06 93 VAL A N 1
ATOM 682 C CA . VAL A 1 93 ? 0.459 0.385 3.929 1.00 91.06 93 VAL A CA 1
ATOM 683 C C . VAL A 1 93 ? 0.394 1.611 4.821 1.00 91.06 93 VAL A C 1
ATOM 685 O O . VAL A 1 93 ? 1.114 2.588 4.603 1.00 91.06 93 VAL A O 1
ATOM 688 N N . VAL A 1 94 ? -0.488 1.565 5.816 1.00 90.12 94 VAL A N 1
ATOM 689 C CA . VAL A 1 94 ? -0.677 2.645 6.784 1.00 90.12 94 VAL A CA 1
ATOM 690 C C . VAL A 1 94 ? 0.210 2.404 7.989 1.00 90.12 94 VAL A C 1
ATOM 692 O O . VAL A 1 94 ? 0.278 1.301 8.536 1.00 90.12 94 VAL A O 1
ATOM 695 N N . ARG A 1 95 ? 0.870 3.474 8.420 1.00 86.19 95 ARG A N 1
ATOM 696 C CA . ARG A 1 95 ? 1.711 3.500 9.605 1.00 86.19 95 ARG A CA 1
ATOM 697 C C . ARG A 1 95 ? 1.257 4.597 10.552 1.00 86.19 95 ARG A C 1
ATOM 699 O O . ARG A 1 95 ? 0.550 5.530 10.175 1.00 86.19 95 ARG A O 1
ATOM 706 N N . HIS A 1 96 ? 1.706 4.479 11.790 1.00 81.94 96 HIS A N 1
ATOM 707 C CA . HIS A 1 96 ? 1.588 5.507 12.804 1.00 81.94 96 HIS A CA 1
ATOM 708 C C . HIS A 1 96 ? 2.908 5.769 13.492 1.00 81.94 96 HIS A C 1
ATOM 710 O O . HIS A 1 96 ? 3.784 4.903 13.558 1.00 81.94 96 HIS A O 1
ATOM 716 N N . THR A 1 97 ? 3.018 6.967 14.053 1.00 69.94 97 THR A N 1
ATOM 717 C CA . THR A 1 97 ? 4.156 7.357 14.873 1.00 69.94 97 THR A CA 1
ATOM 718 C C . THR A 1 97 ? 4.341 6.368 16.023 1.00 69.94 97 THR A C 1
ATOM 720 O O . THR A 1 97 ? 3.556 6.350 16.964 1.00 69.94 97 THR A O 1
ATOM 723 N N . GLY A 1 98 ? 5.407 5.568 15.952 1.00 64.75 98 GLY A N 1
ATOM 724 C CA . GLY A 1 98 ? 5.802 4.646 17.019 1.00 64.75 98 GLY A CA 1
ATOM 725 C C . GLY A 1 98 ? 5.166 3.253 16.992 1.00 64.75 98 GLY A C 1
ATOM 726 O O . GLY A 1 98 ? 5.522 2.464 17.860 1.00 64.75 98 GLY A O 1
ATOM 727 N N . ASP A 1 99 ? 4.317 2.927 16.008 1.00 70.25 99 ASP A N 1
ATOM 728 C CA . ASP A 1 99 ? 3.606 1.637 15.960 1.00 70.25 99 ASP A CA 1
ATOM 729 C C . ASP A 1 99 ? 3.932 0.780 14.719 1.00 70.25 99 ASP A C 1
ATOM 731 O O . ASP A 1 99 ? 4.654 1.183 13.794 1.00 70.25 99 ASP A O 1
ATOM 735 N N . ASP A 1 100 ? 3.334 -0.415 14.749 1.00 79.81 100 ASP A N 1
ATOM 736 C CA . ASP A 1 100 ? 3.211 -1.405 13.683 1.00 79.81 100 ASP A CA 1
ATOM 737 C C . ASP A 1 100 ? 2.525 -0.868 12.418 1.00 79.81 100 ASP A C 1
ATOM 739 O O . ASP A 1 100 ? 1.959 0.226 12.379 1.00 79.81 100 ASP A O 1
ATOM 743 N N . GLN A 1 101 ? 2.592 -1.661 11.354 1.00 87.38 101 GLN A N 1
ATOM 744 C CA . GLN A 1 101 ? 2.087 -1.305 10.035 1.00 87.38 101 GLN A CA 1
ATOM 745 C C . GLN A 1 101 ? 0.935 -2.208 9.644 1.00 87.38 101 GLN A C 1
ATOM 747 O O . GLN A 1 101 ? 0.985 -3.416 9.872 1.00 87.38 101 GLN A O 1
ATOM 752 N N . VAL A 1 102 ? -0.083 -1.618 9.026 1.00 91.69 102 VAL A N 1
ATOM 753 C CA . VAL A 1 102 ? -1.310 -2.316 8.646 1.00 91.69 102 VAL A CA 1
ATOM 754 C C . VAL A 1 102 ? -1.565 -2.127 7.159 1.00 91.69 102 VAL A C 1
ATOM 756 O O . VAL A 1 102 ? -1.491 -1.011 6.641 1.00 91.69 102 VAL A O 1
ATOM 759 N N . LEU A 1 103 ? -1.879 -3.228 6.479 1.00 93.94 103 LEU A N 1
ATOM 760 C CA . LEU A 1 103 ? -2.392 -3.201 5.120 1.00 93.94 103 LEU A CA 1
ATOM 761 C C . LEU A 1 103 ? -3.848 -2.741 5.165 1.00 93.94 103 LEU A C 1
ATOM 763 O O . LEU A 1 103 ? -4.652 -3.264 5.942 1.00 93.94 103 LEU A O 1
ATOM 767 N N . VAL A 1 104 ? -4.182 -1.779 4.316 1.00 92.44 104 VAL A N 1
ATOM 768 C CA . VAL A 1 104 ? -5.536 -1.265 4.154 1.00 92.44 104 VAL A CA 1
ATOM 769 C C . VAL A 1 104 ? -5.986 -1.374 2.710 1.00 92.44 104 VAL A C 1
ATOM 771 O O . VAL A 1 104 ? -5.170 -1.353 1.787 1.00 92.44 104 VAL A O 1
ATOM 774 N N . ARG A 1 105 ? -7.298 -1.433 2.534 1.00 91.25 105 ARG A N 1
ATOM 775 C CA . ARG A 1 105 ? -7.992 -1.203 1.274 1.00 91.25 105 ARG A CA 1
ATOM 776 C C . ARG A 1 105 ? -8.626 0.183 1.321 1.00 91.25 105 ARG A C 1
ATOM 778 O O . ARG A 1 105 ? -9.146 0.564 2.366 1.00 91.25 105 ARG A O 1
ATOM 785 N N . PHE A 1 106 ? -8.558 0.935 0.229 1.00 84.62 106 PHE A N 1
ATOM 786 C CA . PHE A 1 106 ? -9.194 2.250 0.145 1.00 84.62 106 PHE A CA 1
ATOM 787 C C . PHE A 1 106 ? -9.701 2.537 -1.269 1.00 84.62 106 PHE A C 1
ATOM 789 O O . PHE A 1 106 ? -9.227 1.936 -2.236 1.00 84.62 106 PHE A O 1
ATOM 796 N N . ASP A 1 107 ? -10.686 3.422 -1.383 1.00 72.19 107 ASP A N 1
ATOM 797 C CA . ASP A 1 107 ? -11.396 3.722 -2.636 1.00 72.19 107 ASP A CA 1
ATOM 798 C C . ASP A 1 107 ? -10.971 5.040 -3.307 1.00 72.19 107 ASP A C 1
ATOM 800 O O . ASP A 1 107 ? -11.445 5.363 -4.391 1.00 72.19 107 ASP A O 1
ATOM 804 N N . GLY A 1 108 ? -10.035 5.772 -2.698 1.00 64.38 108 GLY A N 1
ATOM 805 C CA . GLY A 1 108 ? -9.521 7.043 -3.216 1.00 64.38 108 GLY A CA 1
ATOM 806 C C . GLY A 1 108 ? -10.352 8.270 -2.826 1.00 64.38 108 GLY A C 1
ATOM 807 O O . GLY A 1 108 ? -9.879 9.386 -3.042 1.00 64.38 108 GLY A O 1
ATOM 808 N N . ASP A 1 109 ? -11.515 8.073 -2.195 1.00 67.56 109 ASP A N 1
ATOM 809 C CA . ASP A 1 109 ? -12.387 9.134 -1.666 1.00 67.56 109 ASP A CA 1
ATOM 810 C C . ASP A 1 109 ? -12.231 9.333 -0.149 1.00 67.56 109 ASP A C 1
ATOM 812 O O . ASP A 1 109 ? -12.775 10.278 0.424 1.00 67.56 109 ASP A O 1
ATOM 816 N N . GLY A 1 110 ? -11.424 8.490 0.500 1.00 66.56 110 GLY A N 1
ATOM 817 C CA . GLY A 1 110 ? -11.068 8.627 1.913 1.00 66.56 110 GLY A CA 1
ATOM 818 C C . GLY A 1 110 ? -11.575 7.506 2.806 1.00 66.56 110 GLY A C 1
ATOM 819 O O . GLY A 1 110 ? -11.198 7.473 3.979 1.00 66.56 110 GLY A O 1
ATOM 820 N N . ASP A 1 111 ? -12.356 6.568 2.268 1.00 80.38 111 ASP A N 1
ATOM 821 C CA . ASP A 1 111 ? -12.806 5.408 3.025 1.00 80.38 111 ASP A CA 1
ATOM 822 C C . ASP A 1 111 ? -11.682 4.368 3.105 1.00 80.38 111 ASP A C 1
ATOM 824 O O . ASP A 1 111 ? -11.077 3.974 2.105 1.00 80.38 111 ASP A O 1
ATOM 828 N N . ILE A 1 112 ? -11.369 3.947 4.333 1.00 86.38 112 ILE A N 1
ATOM 829 C CA . ILE A 1 112 ? -10.264 3.035 4.641 1.00 86.38 112 ILE A CA 1
ATOM 830 C C . ILE A 1 112 ? -10.807 1.819 5.384 1.00 86.38 112 ILE A C 1
ATOM 832 O O . ILE A 1 112 ? -11.395 1.936 6.459 1.00 86.38 112 ILE A O 1
ATOM 836 N N . GLU A 1 113 ? -10.518 0.636 4.855 1.00 91.25 113 GLU A N 1
ATOM 837 C CA . GLU A 1 113 ? -10.787 -0.643 5.500 1.00 91.25 113 GLU A CA 1
ATOM 838 C C . GLU A 1 113 ? -9.474 -1.316 5.896 1.00 91.25 113 GLU A C 1
ATOM 840 O O . GLU A 1 113 ? -8.573 -1.511 5.078 1.00 91.25 113 GLU A O 1
ATOM 845 N N . TYR A 1 114 ? -9.355 -1.705 7.162 1.00 91.75 114 TYR A N 1
ATOM 846 C CA . TYR A 1 114 ? -8.153 -2.354 7.678 1.00 91.75 114 TYR A CA 1
ATOM 847 C C . TYR A 1 114 ? -8.180 -3.852 7.385 1.00 91.75 114 TYR A C 1
ATOM 849 O O . TYR A 1 114 ? -9.179 -4.503 7.661 1.00 91.75 114 TYR A O 1
ATOM 857 N N . LEU A 1 115 ? -7.091 -4.420 6.866 1.00 95.06 115 LEU A N 1
ATOM 858 C CA . LEU A 1 115 ? -7.037 -5.840 6.494 1.00 95.06 115 LEU A CA 1
ATOM 859 C C . LEU A 1 115 ? -6.215 -6.667 7.489 1.00 95.06 115 LEU A C 1
ATOM 861 O O . LEU A 1 115 ? -6.627 -7.759 7.873 1.00 95.06 115 LEU A O 1
ATOM 865 N N . GLY A 1 116 ? -5.072 -6.145 7.940 1.00 92.88 116 GLY A N 1
ATOM 866 C CA . GLY A 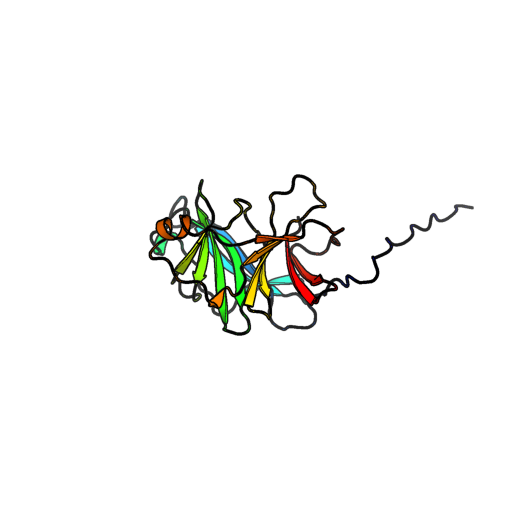1 116 ? -4.214 -6.828 8.912 1.00 92.88 116 GLY A CA 1
ATOM 867 C C . GLY A 1 116 ? -2.817 -6.221 9.033 1.00 92.88 116 GLY A C 1
ATOM 868 O O . GLY A 1 116 ? -2.384 -5.453 8.172 1.00 92.88 116 GLY A O 1
ATOM 869 N N . LYS A 1 117 ? -2.113 -6.559 10.112 1.00 92.00 117 LYS A N 1
ATOM 870 C CA . LYS A 1 117 ? -0.719 -6.183 10.360 1.00 92.00 117 LYS A CA 1
ATOM 871 C C . LYS A 1 117 ? 0.222 -6.903 9.391 1.00 92.00 117 LYS A C 1
ATOM 873 O O . LYS A 1 117 ? 0.095 -8.106 9.188 1.00 92.00 117 LYS A O 1
ATOM 878 N N . LEU A 1 118 ? 1.203 -6.187 8.845 1.00 89.00 118 LEU A N 1
ATOM 879 C CA . LEU A 1 118 ? 2.278 -6.794 8.056 1.00 89.00 118 LEU A CA 1
ATOM 880 C C . LEU A 1 118 ? 3.149 -7.682 8.963 1.00 89.00 118 LEU A C 1
ATOM 882 O O . LEU A 1 118 ? 3.470 -7.305 10.090 1.00 89.00 118 LEU A O 1
ATOM 886 N N . ALA A 1 119 ? 3.538 -8.862 8.477 1.00 84.06 119 ALA A N 1
ATOM 887 C CA . ALA A 1 119 ? 4.352 -9.832 9.217 1.00 84.06 119 ALA A CA 1
ATOM 888 C C . ALA A 1 119 ? 5.727 -9.289 9.608 1.00 84.06 119 ALA A C 1
ATOM 890 O O . ALA A 1 119 ? 6.319 -9.749 10.586 1.00 84.06 119 ALA A O 1
ATOM 891 N N . ASN A 1 120 ? 6.208 -8.297 8.868 1.00 75.88 120 ASN A N 1
ATOM 892 C CA . ASN A 1 120 ? 7.428 -7.586 9.163 1.00 75.88 120 ASN A CA 1
ATOM 893 C C . ASN A 1 120 ? 7.155 -6.139 9.577 1.00 75.88 120 ASN A C 1
ATOM 895 O O . ASN A 1 120 ? 6.278 -5.455 9.051 1.00 75.88 120 ASN A O 1
ATOM 899 N N . ASP A 1 121 ? 7.997 -5.658 10.482 1.00 72.56 121 ASP A N 1
ATOM 900 C CA . ASP A 1 121 ? 8.012 -4.286 10.966 1.00 72.56 121 ASP A CA 1
ATOM 901 C C . ASP A 1 121 ? 8.750 -3.327 10.002 1.00 72.56 121 ASP A C 1
ATOM 903 O O . ASP A 1 121 ? 8.797 -2.116 10.242 1.00 72.56 121 ASP A O 1
ATOM 907 N N . ALA A 1 122 ? 9.332 -3.828 8.903 1.00 66.50 122 ALA A N 1
ATOM 908 C CA . ALA A 1 122 ? 9.979 -3.019 7.872 1.00 66.50 122 ALA A CA 1
ATOM 909 C C . ALA A 1 122 ? 8.976 -2.136 7.138 1.00 66.50 122 ALA A C 1
ATOM 911 O O . ALA A 1 122 ? 7.890 -2.579 6.786 1.00 66.50 122 ALA A O 1
ATOM 912 N N . ALA A 1 123 ? 9.332 -0.873 6.910 1.00 72.50 123 ALA A N 1
ATOM 913 C CA . ALA A 1 123 ? 8.435 0.113 6.319 1.00 72.50 123 ALA A CA 1
ATOM 914 C C . ALA A 1 123 ? 8.603 0.154 4.790 1.00 72.50 123 ALA A C 1
ATOM 916 O O . ALA A 1 123 ? 9.522 0.846 4.330 1.00 72.50 123 ALA A O 1
ATOM 917 N N . PRO A 1 124 ? 7.757 -0.548 4.000 1.00 78.31 124 PRO A N 1
ATOM 918 C CA . PRO A 1 124 ? 7.934 -0.637 2.559 1.00 78.31 124 PRO A CA 1
ATOM 919 C C . PRO A 1 124 ? 7.740 0.730 1.930 1.00 78.31 124 PRO A C 1
ATOM 921 O O . PRO A 1 124 ? 6.809 1.451 2.283 1.00 78.31 124 PRO A O 1
ATOM 924 N N . LYS A 1 125 ? 8.632 1.083 1.012 1.00 75.75 125 LYS A N 1
ATOM 925 C CA . LYS A 1 125 ? 8.554 2.333 0.245 1.00 75.75 125 LYS A CA 1
ATOM 926 C C . LYS A 1 125 ? 7.936 2.122 -1.127 1.00 75.75 125 LYS A C 1
ATOM 928 O O . LYS A 1 125 ? 7.471 3.078 -1.725 1.00 75.75 125 LYS A O 1
ATOM 933 N N . ALA A 1 126 ? 7.891 0.878 -1.589 1.00 75.75 126 ALA A N 1
ATOM 934 C CA . ALA A 1 126 ? 7.262 0.485 -2.831 1.00 75.75 126 ALA A CA 1
ATOM 935 C C . ALA A 1 126 ? 6.409 -0.767 -2.612 1.00 75.75 126 ALA A C 1
ATOM 937 O O . ALA A 1 126 ? 6.803 -1.690 -1.893 1.00 75.75 126 ALA A O 1
ATOM 938 N N . ALA A 1 127 ? 5.251 -0.794 -3.263 1.00 81.75 127 ALA A N 1
ATOM 939 C CA . ALA A 1 127 ? 4.401 -1.968 -3.350 1.00 81.75 127 ALA A CA 1
ATOM 940 C C . ALA A 1 127 ? 3.760 -2.065 -4.740 1.00 81.75 127 ALA A C 1
ATOM 942 O O . ALA A 1 127 ? 3.643 -1.068 -5.450 1.00 81.75 127 ALA A O 1
ATOM 943 N N . THR A 1 128 ? 3.377 -3.273 -5.135 1.00 81.44 128 THR A N 1
ATOM 944 C CA . THR A 1 128 ? 2.612 -3.538 -6.354 1.00 81.44 128 THR A CA 1
ATOM 945 C C . THR A 1 128 ? 1.583 -4.632 -6.089 1.00 81.44 128 THR A C 1
ATOM 947 O O . THR A 1 128 ? 1.776 -5.463 -5.197 1.00 81.44 128 THR A O 1
ATOM 950 N N . VAL A 1 129 ? 0.488 -4.642 -6.847 1.00 83.00 129 VAL A N 1
ATOM 951 C CA . VAL A 1 129 ? -0.394 -5.807 -6.931 1.00 83.00 129 VAL A CA 1
ATOM 952 C C . VAL A 1 129 ? -0.124 -6.471 -8.263 1.00 83.00 129 VAL A C 1
ATOM 954 O O . VAL A 1 129 ? -0.257 -5.856 -9.317 1.00 83.00 129 VAL A O 1
ATOM 957 N N . THR A 1 130 ? 0.283 -7.729 -8.190 1.00 79.94 130 THR A N 1
ATOM 958 C CA . THR A 1 130 ? 0.599 -8.506 -9.380 1.00 79.94 130 THR A CA 1
ATOM 959 C C . THR A 1 130 ? -0.662 -8.876 -10.157 1.00 79.94 130 THR A C 1
ATOM 961 O O . THR A 1 130 ? -1.760 -8.912 -9.597 1.00 79.94 130 THR A O 1
ATOM 964 N N . SER A 1 131 ? -0.506 -9.278 -11.415 1.00 76.75 131 SER A N 1
ATOM 965 C CA . SER A 1 131 ? -1.589 -9.807 -12.258 1.00 76.75 131 SER A CA 1
ATOM 966 C C . SER A 1 131 ? -2.332 -11.018 -11.665 1.00 76.75 131 SER A C 1
ATOM 968 O O . SER A 1 131 ? -3.445 -11.331 -12.086 1.00 76.75 131 SER A O 1
ATOM 970 N N . THR A 1 132 ? -1.752 -11.686 -10.661 1.00 79.06 132 THR A N 1
ATOM 971 C CA . THR A 1 132 ? -2.375 -12.798 -9.922 1.00 79.06 132 THR A CA 1
ATOM 972 C C . THR A 1 132 ? -3.165 -12.360 -8.684 1.00 79.06 132 THR A C 1
ATOM 974 O O . THR A 1 132 ? -3.677 -13.210 -7.960 1.00 79.06 132 THR A O 1
ATOM 977 N N . GLY A 1 133 ? -3.256 -11.056 -8.402 1.00 80.75 133 GLY A N 1
ATOM 978 C CA . GLY A 1 133 ? -3.895 -10.537 -7.188 1.00 80.75 133 GLY A CA 1
ATOM 979 C C . GLY A 1 133 ? -3.037 -10.695 -5.928 1.00 80.75 133 GLY A C 1
ATOM 980 O O . GLY A 1 133 ? -3.545 -10.651 -4.808 1.00 80.75 133 GLY A O 1
ATOM 981 N N . THR A 1 134 ? -1.729 -10.902 -6.088 1.00 86.19 134 THR A N 1
ATOM 982 C CA . THR A 1 134 ? -0.773 -10.936 -4.972 1.00 86.19 134 THR A CA 1
ATOM 983 C C . THR A 1 134 ? -0.243 -9.533 -4.702 1.00 86.19 134 THR A C 1
ATOM 985 O O . THR A 1 134 ? 0.281 -8.904 -5.618 1.00 86.19 134 THR A O 1
ATOM 988 N N . PHE A 1 135 ? -0.328 -9.053 -3.461 1.00 87.38 135 PHE A N 1
ATOM 989 C CA . PHE A 1 135 ? 0.304 -7.803 -3.037 1.00 87.38 135 PHE A CA 1
ATOM 990 C C . PHE A 1 135 ? 1.763 -8.068 -2.671 1.00 87.38 135 PHE A C 1
ATOM 992 O O . PHE A 1 135 ? 2.039 -8.904 -1.815 1.00 87.38 135 PHE A O 1
ATOM 999 N N . VAL A 1 136 ? 2.693 -7.367 -3.309 1.00 83.56 136 VAL A N 1
ATOM 1000 C CA . VAL A 1 136 ? 4.140 -7.552 -3.160 1.00 83.56 136 VAL A CA 1
ATOM 1001 C C . VAL A 1 136 ? 4.767 -6.234 -2.735 1.00 83.56 136 VAL A C 1
ATOM 1003 O O . VAL A 1 136 ? 4.449 -5.188 -3.297 1.00 83.56 136 VAL A O 1
ATOM 1006 N N . TYR A 1 137 ? 5.669 -6.269 -1.759 1.00 80.94 137 TYR A N 1
ATOM 1007 C CA . TYR A 1 137 ? 6.321 -5.068 -1.242 1.00 80.94 137 TYR A CA 1
ATOM 1008 C C . TYR A 1 137 ? 7.773 -5.311 -0.856 1.00 80.94 137 TYR A C 1
ATOM 1010 O O . TYR A 1 137 ? 8.184 -6.426 -0.521 1.00 80.94 137 TYR A O 1
ATOM 1018 N N . ASN A 1 138 ? 8.556 -4.233 -0.903 1.00 76.31 138 ASN A N 1
ATOM 1019 C CA . ASN A 1 138 ? 9.964 -4.293 -0.557 1.00 76.31 138 ASN A CA 1
ATOM 1020 C C . ASN A 1 138 ? 10.169 -4.258 0.961 1.00 76.31 138 ASN A C 1
ATOM 1022 O O . ASN A 1 138 ? 9.653 -3.396 1.673 1.00 76.31 138 ASN A O 1
ATOM 1026 N N . ASN A 1 139 ? 10.992 -5.170 1.456 1.00 70.94 139 ASN A N 1
ATOM 1027 C CA . ASN A 1 139 ? 11.418 -5.203 2.838 1.00 70.94 139 ASN A CA 1
ATOM 1028 C C . ASN A 1 139 ? 12.724 -4.402 2.995 1.00 70.94 139 ASN A C 1
ATOM 1030 O O . ASN A 1 139 ? 13.778 -4.774 2.482 1.00 70.94 139 ASN A O 1
ATOM 1034 N N . ASN A 1 140 ? 12.651 -3.295 3.738 1.00 60.16 140 ASN A N 1
ATOM 1035 C CA . ASN A 1 140 ? 13.791 -2.421 4.029 1.00 60.16 140 ASN A CA 1
ATOM 1036 C C . ASN A 1 140 ? 14.578 -2.819 5.304 1.00 60.16 140 ASN A C 1
ATOM 1038 O O . ASN A 1 140 ? 15.297 -1.992 5.859 1.00 60.16 140 ASN A O 1
ATOM 1042 N N . SER A 1 141 ? 14.419 -4.040 5.835 1.00 52.56 141 SER A N 1
ATOM 1043 C CA . SER A 1 141 ? 15.080 -4.478 7.080 1.00 52.56 141 SER A CA 1
ATOM 1044 C C . SER A 1 141 ? 16.467 -5.097 6.893 1.00 52.56 141 SER A C 1
ATOM 1046 O O . SER A 1 141 ? 17.055 -5.552 7.875 1.00 52.56 141 SER A O 1
ATOM 1048 N N . ALA A 1 142 ? 16.995 -5.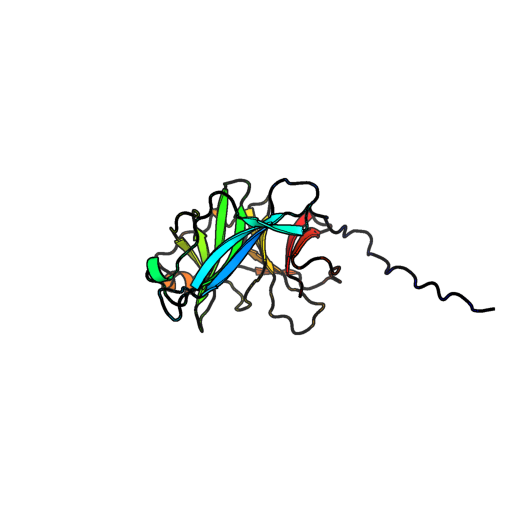178 5.671 1.00 49.75 142 ALA A N 1
ATOM 1049 C CA . ALA A 1 142 ? 18.278 -5.828 5.431 1.00 49.75 142 ALA A CA 1
ATOM 1050 C C . ALA A 1 142 ? 19.464 -4.909 5.775 1.00 49.75 142 ALA A C 1
ATOM 1052 O O . ALA A 1 142 ? 19.515 -3.735 5.415 1.00 49.75 142 ALA A O 1
ATOM 1053 N N . THR A 1 143 ? 20.446 -5.468 6.480 1.00 44.03 143 THR A N 1
ATOM 1054 C CA . THR A 1 143 ? 21.664 -4.791 6.956 1.00 44.03 143 THR A CA 1
ATOM 1055 C C . THR A 1 143 ? 22.720 -4.565 5.869 1.00 44.03 143 THR A C 1
ATOM 1057 O O . THR A 1 143 ? 23.750 -3.947 6.146 1.00 44.03 143 THR A O 1
ATOM 1060 N N . VAL A 1 144 ? 22.491 -5.047 4.645 1.00 40.81 144 VAL A N 1
ATOM 1061 C CA . VAL A 1 144 ? 23.446 -5.005 3.531 1.00 40.81 144 VAL A CA 1
ATOM 1062 C C . VAL A 1 144 ? 22.757 -4.406 2.306 1.00 40.81 144 VAL A C 1
ATOM 1064 O O . VAL A 1 144 ? 21.677 -4.845 1.934 1.00 40.81 144 VAL A O 1
ATOM 1067 N N . ALA A 1 145 ? 23.378 -3.413 1.663 1.00 48.50 145 ALA A N 1
ATOM 1068 C CA . ALA A 1 145 ? 22.783 -2.633 0.566 1.00 48.50 145 ALA A CA 1
ATOM 1069 C C . ALA A 1 145 ? 22.371 -3.454 -0.679 1.00 48.50 145 ALA A C 1
ATOM 1071 O O . ALA A 1 145 ? 21.646 -2.943 -1.536 1.00 48.50 145 ALA A O 1
ATOM 1072 N N . THR A 1 146 ? 22.850 -4.696 -0.782 1.00 44.97 146 THR A N 1
ATOM 1073 C CA . THR A 1 146 ? 22.602 -5.626 -1.892 1.00 44.97 146 THR A CA 1
ATOM 1074 C C . THR A 1 146 ? 21.456 -6.598 -1.630 1.00 44.97 146 THR A C 1
ATOM 1076 O O . THR A 1 146 ? 20.859 -7.076 -2.588 1.00 44.97 146 THR A O 1
ATOM 1079 N N . ASP A 1 147 ? 21.113 -6.855 -0.365 1.00 47.72 147 ASP A N 1
ATOM 1080 C CA . ASP A 1 147 ? 20.021 -7.756 -0.006 1.00 47.72 147 ASP A CA 1
ATOM 1081 C C . ASP A 1 147 ? 18.757 -6.918 0.128 1.00 47.72 147 ASP A C 1
ATOM 1083 O O . ASP A 1 147 ? 18.611 -6.115 1.046 1.00 47.72 147 ASP A O 1
ATOM 1087 N N . ARG A 1 148 ? 17.834 -7.058 -0.818 1.00 59.22 148 ARG A N 1
ATOM 1088 C CA . ARG A 1 148 ? 16.532 -6.394 -0.754 1.00 59.22 148 ARG A CA 1
ATOM 1089 C C . ARG A 1 148 ? 15.484 -7.481 -0.675 1.00 59.22 148 ARG A C 1
ATOM 1091 O O . ARG A 1 148 ? 15.115 -8.077 -1.680 1.00 59.22 148 ARG A O 1
ATOM 1098 N N . GLY A 1 149 ? 15.095 -7.798 0.559 1.00 66.56 149 GLY A N 1
ATOM 1099 C CA . GLY A 1 149 ? 14.082 -8.811 0.814 1.00 66.56 149 GLY A CA 1
ATOM 1100 C C . GLY A 1 149 ? 12.752 -8.402 0.187 1.00 66.56 149 GLY A C 1
ATOM 1101 O O . GLY A 1 149 ? 12.403 -7.221 0.185 1.00 66.56 149 GLY A O 1
ATOM 1102 N N . MET A 1 1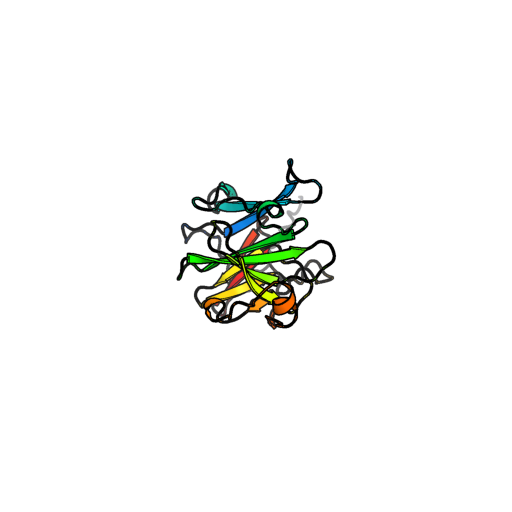50 ? 12.004 -9.374 -0.317 1.00 75.19 150 MET A N 1
ATOM 1103 C CA . MET A 1 150 ? 10.643 -9.170 -0.808 1.00 75.19 150 MET A CA 1
ATOM 1104 C C . MET A 1 150 ? 9.667 -9.984 0.026 1.00 75.19 150 MET A C 1
ATOM 1106 O O . MET A 1 150 ? 9.928 -11.144 0.366 1.00 75.19 150 MET A O 1
ATOM 1110 N N . GLU A 1 151 ? 8.526 -9.377 0.319 1.00 81.50 151 GLU A N 1
ATOM 1111 C CA . GLU A 1 151 ? 7.408 -10.021 0.996 1.00 81.50 151 GLU A CA 1
ATOM 1112 C C . GLU A 1 151 ? 6.161 -9.950 0.128 1.00 81.50 151 GLU A C 1
ATOM 1114 O O . GLU A 1 151 ? 6.008 -9.046 -0.701 1.00 81.50 151 GLU A O 1
ATOM 1119 N N . ARG A 1 152 ? 5.270 -10.925 0.315 1.00 85.00 152 ARG A N 1
ATOM 1120 C CA . ARG A 1 152 ? 3.997 -10.968 -0.398 1.00 85.00 152 ARG A CA 1
ATOM 1121 C C . ARG A 1 152 ? 2.834 -11.350 0.489 1.00 85.00 152 ARG A C 1
ATOM 1123 O O . ARG A 1 152 ? 2.996 -12.068 1.471 1.00 85.00 152 ARG A O 1
ATOM 1130 N N . ILE A 1 153 ? 1.650 -10.946 0.053 1.00 90.19 153 ILE A N 1
ATOM 1131 C CA . ILE A 1 153 ? 0.353 -11.337 0.591 1.00 90.19 153 ILE A CA 1
ATOM 1132 C C . ILE A 1 153 ? -0.483 -11.842 -0.588 1.00 90.19 153 ILE A C 1
ATOM 1134 O O . ILE A 1 153 ? -0.826 -11.081 -1.493 1.00 90.19 153 ILE A O 1
ATOM 1138 N N . LEU A 1 154 ? -0.757 -13.145 -0.603 1.00 88.19 154 LEU A N 1
ATOM 1139 C CA . LEU A 1 154 ? -1.509 -13.807 -1.671 1.00 88.19 154 LEU A CA 1
ATOM 1140 C C . LEU A 1 154 ? -2.995 -13.431 -1.610 1.00 88.19 154 LEU A C 1
ATOM 1142 O O . LEU A 1 154 ? -3.537 -13.270 -0.517 1.00 88.19 154 LEU A O 1
ATOM 1146 N N . ASN A 1 155 ? -3.651 -13.371 -2.774 1.00 87.62 155 ASN A N 1
ATOM 1147 C CA . ASN A 1 155 ? -5.097 -13.153 -2.919 1.00 87.62 155 ASN A CA 1
ATOM 1148 C C . ASN A 1 155 ? -5.606 -11.961 -2.090 1.00 87.62 155 ASN A C 1
ATOM 1150 O O . ASN A 1 155 ? -6.525 -12.092 -1.282 1.00 87.62 155 ASN A O 1
ATOM 1154 N N . VAL A 1 156 ? -4.985 -10.790 -2.260 1.00 88.94 156 VAL A N 1
ATOM 1155 C CA . VAL A 1 156 ? -5.246 -9.609 -1.419 1.00 88.94 156 VAL A CA 1
ATOM 1156 C C . VAL A 1 156 ? -6.713 -9.144 -1.482 1.00 88.94 156 VAL A C 1
ATOM 1158 O O . VAL A 1 156 ? -7.233 -8.581 -0.520 1.00 88.94 156 VAL A O 1
ATOM 1161 N N . SER A 1 157 ? -7.409 -9.444 -2.582 1.00 86.75 157 SER A N 1
ATOM 1162 C CA . SER A 1 157 ? -8.844 -9.200 -2.768 1.00 86.75 157 SER A CA 1
ATOM 1163 C C . SER A 1 157 ? -9.743 -9.994 -1.817 1.00 86.75 157 SER A C 1
ATOM 1165 O O . SER A 1 157 ? -10.851 -9.550 -1.521 1.00 86.75 157 SER A O 1
ATOM 1167 N N . ASP A 1 158 ? -9.278 -11.153 -1.345 1.00 91.56 158 ASP A N 1
ATOM 1168 C CA . ASP A 1 158 ? -10.056 -12.081 -0.516 1.00 91.56 158 ASP A CA 1
ATOM 1169 C C . ASP A 1 158 ? -9.902 -11.784 0.983 1.00 91.56 158 ASP A C 1
ATOM 1171 O O . ASP A 1 158 ? -10.544 -12.421 1.825 1.00 91.56 158 ASP A O 1
ATOM 1175 N N . LEU A 1 159 ? -9.043 -10.822 1.336 1.00 93.38 159 LEU A N 1
ATOM 1176 C CA . LEU A 1 159 ? -8.823 -10.428 2.718 1.00 93.38 159 LEU A CA 1
ATOM 1177 C C . LEU A 1 159 ? -10.088 -9.811 3.314 1.00 93.38 159 LEU A C 1
ATOM 1179 O O . LEU A 1 159 ? -10.743 -8.946 2.733 1.00 93.38 159 LEU A O 1
ATOM 1183 N N . VAL A 1 160 ? -10.412 -10.255 4.525 1.00 93.75 160 VAL A N 1
ATOM 1184 C CA . VAL A 1 160 ? -11.585 -9.784 5.257 1.00 93.75 160 VAL A CA 1
ATOM 1185 C C . VAL A 1 160 ? -11.247 -8.474 5.958 1.00 93.75 160 VAL A C 1
ATOM 1187 O O . VAL A 1 160 ? -10.269 -8.401 6.705 1.00 93.75 160 VAL A O 1
ATOM 1190 N N . ALA A 1 161 ? -12.088 -7.461 5.753 1.00 93.50 161 ALA A N 1
ATOM 1191 C CA . ALA A 1 161 ? -11.991 -6.203 6.476 1.00 93.50 161 ALA A CA 1
ATOM 1192 C C . ALA A 1 161 ? -12.192 -6.418 7.985 1.00 93.50 161 ALA A C 1
ATOM 1194 O O . ALA A 1 161 ? -13.106 -7.114 8.436 1.00 93.50 161 ALA A O 1
ATOM 1195 N N . GLN A 1 162 ? -11.316 -5.800 8.763 1.00 95.19 162 GLN A N 1
ATOM 1196 C CA . GLN A 1 162 ? -11.322 -5.782 10.215 1.00 95.19 162 GLN A CA 1
ATOM 1197 C C . GLN A 1 162 ? -12.109 -4.571 10.708 1.00 95.19 162 GLN A C 1
ATOM 1199 O O . GLN A 1 162 ? -12.198 -3.550 10.029 1.00 95.19 162 GLN A O 1
ATOM 1204 N N . ALA A 1 163 ? -12.672 -4.682 11.912 1.00 90.75 163 ALA A N 1
ATOM 1205 C CA . ALA A 1 163 ? -13.537 -3.642 12.467 1.00 90.75 163 ALA A CA 1
ATOM 1206 C C . ALA A 1 163 ? -12.820 -2.292 12.645 1.00 90.75 163 ALA A C 1
ATOM 1208 O O . ALA A 1 163 ? -13.436 -1.245 12.471 1.00 90.75 163 ALA A O 1
ATOM 1209 N N . ASP A 1 164 ? -11.534 -2.326 13.004 1.00 86.19 164 ASP A N 1
ATOM 1210 C CA . ASP A 1 164 ? -10.690 -1.150 13.186 1.00 86.19 164 ASP A CA 1
ATOM 1211 C C . ASP A 1 164 ? -9.193 -1.515 13.118 1.00 86.19 164 ASP A C 1
ATOM 1213 O O . ASP A 1 164 ? -8.807 -2.680 12.966 1.00 86.19 164 ASP A O 1
ATOM 1217 N N . TYR A 1 165 ? -8.338 -0.499 13.257 1.00 85.12 165 TYR A N 1
ATOM 1218 C CA . TYR A 1 165 ? -6.884 -0.645 13.290 1.00 85.12 165 TYR A CA 1
ATOM 1219 C C . TYR A 1 165 ? -6.398 -1.614 14.380 1.00 85.12 165 TYR A C 1
ATOM 1221 O O . TYR A 1 165 ? -5.525 -2.437 14.122 1.00 85.12 165 TYR A O 1
ATOM 1229 N N . ASN A 1 166 ? -6.959 -1.550 15.593 1.00 87.56 166 ASN A N 1
ATOM 1230 C CA . ASN A 1 166 ? -6.522 -2.397 16.705 1.00 87.56 166 ASN A CA 1
ATOM 1231 C C . ASN A 1 166 ? -6.903 -3.862 16.471 1.00 87.56 166 ASN A C 1
ATOM 1233 O O . ASN A 1 166 ? -6.135 -4.759 16.814 1.00 87.56 166 ASN A O 1
ATOM 1237 N N . ALA A 1 167 ? -8.064 -4.118 15.866 1.00 89.94 167 ALA A N 1
ATOM 1238 C CA . ALA A 1 167 ? -8.451 -5.449 15.423 1.00 89.94 167 ALA A CA 1
ATOM 1239 C C . ALA A 1 167 ? -7.470 -5.978 14.365 1.00 89.94 167 ALA A C 1
ATOM 1241 O O . ALA A 1 167 ? -6.995 -7.107 14.489 1.00 89.94 167 ALA A O 1
ATOM 1242 N N . ALA A 1 168 ? -7.087 -5.141 13.396 1.00 90.75 168 ALA A N 1
ATOM 1243 C CA . ALA A 1 168 ? -6.130 -5.506 12.355 1.00 90.75 168 ALA A CA 1
ATOM 1244 C C . ALA A 1 168 ? -4.731 -5.850 12.886 1.00 90.75 168 ALA A C 1
ATOM 1246 O O . ALA A 1 168 ? -4.087 -6.741 12.337 1.00 90.75 168 ALA A O 1
ATOM 1247 N N . LEU A 1 169 ? -4.288 -5.244 13.993 1.00 89.44 169 LEU A N 1
ATOM 1248 C CA . LEU A 1 169 ? -3.014 -5.604 14.632 1.00 89.44 169 LEU A CA 1
ATOM 1249 C C . LEU A 1 169 ? -2.938 -7.068 15.098 1.00 89.44 169 LEU A C 1
ATOM 1251 O O . LEU A 1 169 ? -1.844 -7.605 15.251 1.00 89.44 169 LEU A O 1
ATOM 1255 N N . ASN A 1 170 ? -4.083 -7.726 15.303 1.00 91.75 170 ASN A N 1
ATOM 1256 C CA . ASN A 1 170 ? -4.146 -9.126 15.730 1.00 91.75 170 ASN A CA 1
ATOM 1257 C C . ASN A 1 170 ? -4.194 -10.122 14.558 1.00 91.75 170 ASN A C 1
ATOM 1259 O O . ASN A 1 170 ? -4.226 -11.331 14.788 1.00 91.75 170 ASN A O 1
ATOM 1263 N N . VAL A 1 171 ? -4.208 -9.636 13.314 1.00 92.19 171 VAL A N 1
ATOM 1264 C CA . VAL A 1 171 ? -4.220 -10.452 12.094 1.00 92.19 171 VAL A CA 1
ATOM 1265 C C . VAL A 1 171 ? -2.909 -10.222 11.360 1.00 92.19 171 VAL A C 1
ATOM 1267 O O . VAL A 1 171 ? -2.707 -9.160 10.785 1.00 92.19 171 VAL A O 1
ATOM 1270 N N . VAL A 1 172 ? -2.010 -11.203 11.388 1.00 91.75 172 VAL A N 1
ATOM 1271 C CA . VAL A 1 172 ? -0.697 -11.089 10.740 1.00 91.75 172 VAL A CA 1
ATOM 1272 C C . VAL A 1 172 ? -0.785 -11.552 9.287 1.00 91.75 172 VAL A C 1
ATOM 1274 O O . VAL A 1 172 ? -1.248 -12.659 9.014 1.00 91.75 172 VAL A O 1
ATOM 1277 N N . LEU A 1 173 ? -0.327 -10.705 8.368 1.00 90.50 173 LEU A N 1
ATOM 1278 C CA . LEU A 1 173 ? -0.356 -10.906 6.926 1.00 90.50 173 LEU A CA 1
ATOM 1279 C C . LEU A 1 173 ? 1.055 -10.948 6.350 1.00 90.50 173 LEU A C 1
ATOM 1281 O O . LEU A 1 173 ? 1.876 -10.078 6.629 1.00 90.50 173 LEU A O 1
ATOM 1285 N N . GLY A 1 174 ? 1.279 -11.897 5.452 1.00 82.19 174 GLY A N 1
ATOM 1286 C CA . GLY A 1 174 ? 2.438 -11.914 4.574 1.00 82.19 174 GLY A CA 1
ATOM 1287 C C . GLY A 1 174 ? 3.467 -12.985 4.900 1.00 82.19 174 GLY A C 1
ATOM 1288 O O . GLY A 1 174 ? 3.517 -13.539 5.997 1.00 82.19 174 GLY A O 1
ATOM 1289 N N . GLU A 1 175 ? 4.274 -13.289 3.893 1.00 79.81 175 GLU A N 1
ATOM 1290 C CA . GLU A 1 175 ? 5.385 -14.230 3.961 1.00 79.81 175 GLU A CA 1
ATOM 1291 C C . GLU A 1 175 ? 6.586 -13.699 3.171 1.00 79.81 175 GLU A C 1
ATOM 1293 O O . GLU A 1 175 ? 6.434 -12.959 2.194 1.00 79.81 175 GLU A O 1
ATOM 1298 N N . THR A 1 176 ? 7.790 -14.095 3.584 1.00 72.94 176 THR A N 1
ATOM 1299 C CA . THR A 1 176 ? 9.032 -13.782 2.870 1.00 72.94 176 THR A CA 1
ATOM 1300 C C . THR A 1 176 ? 9.141 -14.629 1.606 1.00 72.94 176 THR A C 1
ATOM 1302 O O . THR A 1 176 ? 9.012 -15.850 1.667 1.00 72.94 176 THR A O 1
ATOM 1305 N N . VAL A 1 177 ? 9.433 -13.992 0.472 1.00 67.50 177 VAL A N 1
ATOM 1306 C CA . VAL A 1 177 ? 9.439 -14.644 -0.852 1.00 67.50 177 VAL A CA 1
ATOM 1307 C C . VAL A 1 177 ? 10.840 -14.751 -1.432 1.00 67.50 177 VAL A C 1
ATOM 1309 O O . VAL A 1 177 ? 11.182 -15.765 -2.029 1.00 67.50 177 VAL A O 1
ATOM 1312 N N . SER A 1 178 ? 11.664 -13.718 -1.249 1.00 64.81 178 SER A N 1
ATOM 1313 C CA . SER A 1 178 ? 13.019 -13.670 -1.801 1.00 64.81 178 SER A CA 1
ATOM 1314 C C . SER A 1 178 ? 13.957 -12.878 -0.893 1.00 64.81 178 SER A C 1
ATOM 1316 O O . SER A 1 178 ? 13.553 -11.877 -0.300 1.00 64.81 178 SER A O 1
ATOM 1318 N N . GLN A 1 179 ? 15.204 -13.346 -0.786 1.00 57.81 179 GLN A N 1
ATOM 1319 C CA . GLN A 1 179 ? 16.331 -12.634 -0.167 1.00 57.81 179 GLN A CA 1
ATOM 1320 C C . GLN A 1 179 ? 17.555 -12.541 -1.094 1.00 57.81 179 GLN A C 1
ATOM 1322 O O . GLN A 1 179 ? 18.489 -11.818 -0.767 1.00 57.81 179 GLN A O 1
ATOM 1327 N N . GLU A 1 180 ? 17.572 -13.244 -2.232 1.00 43.03 180 GLU A N 1
ATOM 1328 C CA . GLU A 1 180 ? 18.769 -13.390 -3.068 1.00 43.03 180 GLU A CA 1
ATOM 1329 C C . GLU A 1 180 ? 18.606 -12.706 -4.431 1.00 43.03 180 GLU A C 1
ATOM 1331 O O . GLU A 1 180 ? 17.621 -12.916 -5.138 1.00 43.03 180 GLU A O 1
ATOM 1336 N N . GLY A 1 181 ? 19.614 -11.918 -4.812 1.00 46.09 181 GLY A N 1
ATOM 1337 C CA . GLY A 1 181 ? 19.777 -11.368 -6.157 1.00 46.09 181 GLY A CA 1
ATOM 1338 C C . GLY A 1 181 ? 20.709 -10.156 -6.176 1.00 46.09 181 GLY A C 1
ATOM 1339 O O . GLY A 1 181 ? 20.586 -9.263 -5.346 1.00 46.09 181 GLY A O 1
ATOM 1340 N N . GLU A 1 182 ? 21.644 -10.094 -7.129 1.00 42.53 182 GLU A N 1
ATOM 1341 C CA . GLU A 1 182 ? 22.284 -8.823 -7.489 1.00 42.53 182 GLU A CA 1
ATOM 1342 C C . GLU A 1 182 ? 21.252 -7.990 -8.260 1.00 42.53 182 GLU A C 1
ATOM 1344 O O . GLU A 1 182 ? 21.055 -8.162 -9.464 1.00 42.53 182 GLU A O 1
ATOM 1349 N N . TRP A 1 183 ? 20.532 -7.129 -7.545 1.00 51.41 183 TRP A N 1
ATOM 1350 C CA . TRP A 1 183 ? 19.492 -6.293 -8.136 1.00 51.41 183 TRP A CA 1
ATOM 1351 C C . TRP A 1 183 ? 20.123 -5.102 -8.866 1.00 51.41 183 TRP A C 1
ATOM 1353 O O . TRP A 1 183 ? 20.877 -4.318 -8.284 1.00 51.41 183 TRP A O 1
ATOM 1363 N N . VAL A 1 184 ? 19.837 -4.987 -10.165 1.00 44.53 184 VAL A N 1
ATOM 1364 C CA . VAL A 1 184 ? 20.407 -3.961 -11.049 1.00 44.53 184 VAL A CA 1
ATOM 1365 C C . VAL A 1 184 ? 19.951 -2.578 -10.582 1.00 44.53 184 VAL A C 1
ATOM 1367 O O . VAL A 1 184 ? 18.759 -2.338 -10.424 1.00 44.53 184 VAL A O 1
ATOM 1370 N N . SER A 1 185 ? 20.895 -1.660 -10.360 1.00 41.97 185 SER A N 1
ATOM 1371 C CA . SER A 1 185 ? 20.586 -0.271 -10.018 1.00 41.97 185 SER A CA 1
ATOM 1372 C C . SER A 1 185 ? 19.866 0.416 -11.180 1.00 41.97 185 SER A C 1
ATOM 1374 O O . SER A 1 185 ? 20.463 0.596 -12.245 1.00 41.97 185 SER A O 1
ATOM 1376 N N . GLY A 1 186 ? 18.626 0.846 -10.976 1.00 44.00 186 GLY A N 1
ATOM 1377 C CA . GLY A 1 186 ? 17.913 1.696 -11.924 1.00 44.00 186 GLY A CA 1
ATOM 1378 C C . GLY A 1 186 ? 16.805 2.473 -11.227 1.00 44.00 186 GLY A C 1
ATOM 1379 O O . GLY A 1 186 ? 16.043 1.855 -10.497 1.00 44.00 186 GLY A O 1
ATOM 1380 N N . GLY A 1 187 ? 16.749 3.793 -11.471 1.00 44.97 187 GLY A N 1
ATOM 1381 C CA . GLY A 1 187 ? 15.686 4.723 -11.046 1.00 44.97 187 GLY A CA 1
ATOM 1382 C C . GLY A 1 187 ? 15.405 4.784 -9.539 1.00 44.97 187 GLY A C 1
ATOM 1383 O O . GLY A 1 187 ? 15.783 3.893 -8.798 1.00 44.97 187 GLY A O 1
ATOM 1384 N N . ASP A 1 188 ? 14.698 5.814 -9.061 1.00 50.50 188 ASP A N 1
ATOM 1385 C CA . ASP A 1 188 ? 14.215 5.828 -7.666 1.00 50.50 188 ASP A CA 1
ATOM 1386 C C . ASP A 1 188 ? 13.250 4.656 -7.413 1.00 50.50 188 ASP A C 1
ATOM 1388 O O . ASP A 1 188 ? 13.179 4.140 -6.306 1.00 50.50 188 ASP A O 1
ATOM 1392 N N . TYR A 1 189 ? 12.540 4.181 -8.442 1.00 58.44 189 TYR A N 1
ATOM 1393 C CA . TYR A 1 189 ? 11.691 2.994 -8.387 1.00 58.44 189 TYR A CA 1
ATOM 1394 C C . TYR A 1 189 ? 11.862 2.143 -9.644 1.00 58.44 189 TYR A C 1
ATOM 1396 O O . TYR A 1 189 ? 12.069 2.676 -10.731 1.00 58.44 189 TYR A O 1
ATOM 1404 N N . ALA A 1 190 ? 11.710 0.828 -9.505 1.00 55.56 190 ALA A N 1
ATOM 1405 C CA . ALA A 1 190 ? 11.711 -0.095 -10.634 1.00 55.56 190 ALA A CA 1
ATOM 1406 C C . ALA A 1 190 ? 10.758 -1.272 -10.386 1.00 55.56 190 ALA A C 1
ATOM 1408 O O . ALA A 1 190 ? 10.694 -1.799 -9.272 1.00 55.56 190 ALA A O 1
ATOM 1409 N N . SER A 1 191 ? 10.016 -1.679 -11.420 1.00 58.88 191 SER A N 1
ATOM 1410 C CA . SER A 1 191 ? 9.248 -2.928 -11.423 1.00 58.88 191 SER A CA 1
ATOM 1411 C C . SER A 1 191 ? 10.007 -4.015 -12.169 1.00 58.88 191 SER A C 1
ATOM 1413 O O . SER A 1 191 ? 10.637 -3.744 -13.188 1.00 58.88 191 SER A O 1
ATOM 1415 N N . PHE A 1 192 ? 9.922 -5.250 -11.694 1.00 59.50 192 PHE A N 1
ATOM 1416 C CA . PHE A 1 192 ? 10.637 -6.382 -12.272 1.00 59.50 192 PHE A CA 1
ATOM 1417 C C . PHE A 1 192 ? 9.690 -7.549 -12.472 1.00 59.50 192 PHE A C 1
ATOM 1419 O O . PHE A 1 192 ? 8.754 -7.732 -11.698 1.00 59.50 192 PHE A O 1
ATOM 1426 N N . VAL A 1 193 ? 9.988 -8.361 -13.479 1.00 61.28 193 VAL A N 1
ATOM 1427 C CA . VAL A 1 193 ? 9.455 -9.713 -13.593 1.00 61.28 193 VAL A CA 1
ATOM 1428 C C . VAL A 1 193 ? 10.650 -10.651 -13.563 1.00 61.28 193 VAL A C 1
ATOM 1430 O O . VAL A 1 193 ? 11.589 -10.464 -14.342 1.00 61.28 193 VAL A O 1
ATOM 1433 N N . ASP A 1 194 ? 10.676 -11.599 -12.631 1.00 57.00 194 ASP A N 1
ATOM 1434 C CA . ASP A 1 194 ? 11.777 -12.557 -12.560 1.00 57.00 194 ASP A CA 1
ATOM 1435 C C . ASP A 1 194 ? 11.658 -13.652 -13.638 1.00 57.00 194 ASP A C 1
ATOM 1437 O O . ASP A 1 194 ? 10.711 -13.710 -14.427 1.00 57.00 194 ASP A O 1
ATOM 1441 N N . ALA A 1 195 ? 12.639 -14.554 -13.678 1.00 54.50 195 ALA A N 1
ATOM 1442 C CA . ALA A 1 195 ? 12.660 -15.655 -14.638 1.00 54.50 195 ALA A CA 1
ATOM 1443 C C . ALA A 1 195 ? 11.496 -16.656 -14.470 1.00 54.50 195 ALA A C 1
ATOM 1445 O O . ALA A 1 195 ? 11.237 -17.440 -15.385 1.00 54.50 195 ALA A O 1
ATOM 1446 N N . ASN A 1 196 ? 10.812 -16.646 -13.323 1.00 54.59 196 ASN A N 1
ATOM 1447 C CA . ASN A 1 196 ? 9.649 -17.481 -13.034 1.00 54.59 196 ASN A CA 1
ATOM 1448 C C . ASN A 1 196 ? 8.328 -16.792 -13.411 1.00 54.59 196 ASN A C 1
ATOM 1450 O O . ASN A 1 196 ? 7.280 -17.436 -13.368 1.00 54.59 196 ASN A O 1
ATOM 1454 N N . GLY A 1 197 ? 8.379 -15.526 -13.840 1.00 58.53 197 GLY A N 1
ATOM 1455 C CA . GLY A 1 197 ? 7.201 -14.720 -14.141 1.00 58.53 197 GLY A CA 1
ATOM 1456 C C . GLY A 1 197 ? 6.628 -14.001 -12.920 1.00 58.53 197 GLY A C 1
ATOM 1457 O O . GLY A 1 197 ? 5.537 -13.447 -13.023 1.00 58.53 197 GLY A O 1
ATOM 1458 N N . ASP A 1 198 ? 7.333 -14.002 -11.787 1.00 61.16 198 ASP A N 1
ATOM 1459 C CA . ASP A 1 198 ? 6.877 -13.316 -10.585 1.00 61.16 198 ASP A CA 1
ATOM 1460 C C . ASP A 1 198 ? 7.122 -11.806 -10.722 1.00 61.16 198 ASP A C 1
ATOM 1462 O O . ASP A 1 198 ? 8.208 -11.368 -11.104 1.00 61.16 198 ASP A O 1
ATOM 1466 N N . GLU A 1 199 ? 6.098 -11.006 -10.423 1.00 67.31 199 GLU A N 1
ATOM 1467 C CA . GLU A 1 199 ? 6.111 -9.546 -10.547 1.00 67.31 199 GLU A CA 1
ATOM 1468 C C . GLU A 1 199 ? 6.499 -8.877 -9.211 1.00 67.31 199 GLU A C 1
ATOM 1470 O O . GLU A 1 199 ? 5.969 -9.213 -8.149 1.00 67.31 199 GLU A O 1
ATOM 1475 N N . PHE A 1 200 ? 7.399 -7.891 -9.253 1.00 66.38 200 PHE A N 1
ATOM 1476 C CA . PHE A 1 200 ? 7.948 -7.206 -8.077 1.00 66.38 200 PHE A CA 1
ATOM 1477 C C . PHE A 1 200 ? 8.103 -5.700 -8.300 1.00 66.38 200 PHE A C 1
ATOM 1479 O O . PHE A 1 200 ? 8.157 -5.224 -9.434 1.00 66.38 200 PHE A O 1
ATOM 1486 N N . VAL A 1 201 ? 8.255 -4.949 -7.205 1.00 65.75 201 VAL A N 1
ATOM 1487 C CA . VAL A 1 201 ? 8.638 -3.533 -7.234 1.00 65.75 201 VAL A CA 1
ATOM 1488 C C . VAL A 1 201 ? 9.716 -3.236 -6.199 1.00 65.75 201 VAL A C 1
ATOM 1490 O O . VAL A 1 201 ? 9.763 -3.845 -5.130 1.00 65.75 201 VAL A O 1
ATOM 1493 N N . MET A 1 202 ? 10.567 -2.267 -6.499 1.00 62.38 202 MET A N 1
ATOM 1494 C CA . MET A 1 202 ? 11.651 -1.835 -5.636 1.00 62.38 202 MET A CA 1
ATOM 1495 C C . MET A 1 202 ? 11.754 -0.316 -5.625 1.00 62.38 202 MET A C 1
ATOM 1497 O O . MET A 1 202 ? 11.498 0.336 -6.630 1.00 62.38 202 MET A O 1
ATOM 1501 N N . TRP A 1 203 ? 12.182 0.217 -4.484 1.00 60.31 203 TRP A N 1
ATOM 1502 C CA . TRP A 1 203 ? 12.621 1.599 -4.327 1.00 60.31 203 TRP A CA 1
ATOM 1503 C C . TRP A 1 203 ? 14.144 1.640 -4.153 1.00 60.31 203 TRP A C 1
ATOM 1505 O O . TRP A 1 203 ? 14.668 0.911 -3.308 1.00 60.31 203 TRP A O 1
ATOM 1515 N N . HIS A 1 204 ? 14.868 2.450 -4.923 1.00 56.44 204 HIS A N 1
ATOM 1516 C CA . HIS A 1 204 ? 16.291 2.742 -4.734 1.00 56.44 204 HIS A CA 1
ATOM 1517 C C . HIS A 1 204 ? 16.505 4.131 -4.115 1.00 56.44 204 HIS A C 1
ATOM 1519 O O . HIS A 1 204 ? 15.723 5.050 -4.326 1.00 56.44 204 HIS A O 1
ATOM 1525 N N . TRP A 1 205 ? 17.587 4.237 -3.336 1.00 46.62 205 TRP A N 1
ATOM 1526 C CA . TRP A 1 205 ? 18.194 5.500 -2.911 1.00 46.62 205 TRP A CA 1
ATOM 1527 C C . TRP A 1 205 ? 19.218 5.964 -3.942 1.00 46.62 205 TRP A C 1
ATOM 1529 O O . TRP A 1 205 ? 19.886 5.068 -4.517 1.00 46.62 205 TRP A O 1
#

Sequence (205 aa):
MAGLLMVAPATSTPGVQPVDCVTAGSGLLQVFNVDDPNNSGSYISKFKLLDVETNEFVDAPNFTDLVWADLGLPGRWMNAAAIDHATGQIFGVVRHTGDDQVLVRFDGDGDIEYLGKLANDAAPKAATVTSTGTFVYNNNSATVATDRGMERILNVSDLVAQADYNAALNVVLGETVSQEGEWVSGGDYASFVDANGDEFVMWHW